Protein AF-A0A4Y9F3X8-F1 (afdb_monomer)

Nearest PDB structures (foldseek):
  6q58-assembly1_A  TM=3.960E-01  e=7.227E+00  Streptomyces lividans 1326
  6ek9-assembly1_A  TM=2.964E-01  e=4.881E+00  Streptomyces lividans
  6q6b-assembly1_A  TM=3.565E-01  e=8.373E+00  Streptomyces lividans 1326

Secondary structure (DSSP, 8-state):
--HHHH-GGGTTS-HHHHTTSTT------SSS-SSS---TT--EEEE-S---THHHHHHHGGGG---TT----EEEESSS-HHHHHHHHHTT-TT--------TTHHHHHHHHHHHTTSS-HHHHHHHHHHHSSTT--HHHHHHHHHHHHHHHHHHHHHHHH-SSSS--HHHHHHHHHHHHHHHHHHHHHHHHTTT---S-THHHHHHHHHHHHHHHTTT--TT-SS--PPP-TT---STHHHHHHHHHHHTTSS-------

pLDDT: mean 77.59, std 16.25, range [30.61, 97.44]

Solvent-accessible surface area (backbone atoms only — not comparable to full-atom values): 16035 Å² total; per-residue (Å²): 140,53,51,68,75,66,40,69,86,43,84,89,55,62,66,65,66,51,48,73,39,92,90,36,87,76,85,64,77,86,80,76,63,82,66,90,77,78,52,43,84,46,44,68,48,79,36,86,51,88,54,57,44,71,59,32,43,59,58,59,56,53,47,72,40,78,44,94,92,62,87,68,72,46,77,49,67,79,62,54,57,66,68,60,51,36,55,32,34,46,79,80,34,94,84,53,70,86,91,69,82,91,54,87,55,49,57,57,55,38,48,53,54,49,52,70,66,59,47,55,54,73,66,54,36,52,56,31,39,61,37,60,73,36,90,86,53,50,71,78,69,30,48,67,49,57,45,50,35,50,48,50,45,52,54,51,48,49,49,19,53,41,33,94,84,70,47,61,34,59,69,59,44,50,56,54,47,48,46,52,50,46,37,51,47,38,41,53,48,46,67,56,44,58,77,77,45,84,82,87,53,69,63,60,59,40,41,40,64,50,34,50,55,50,31,53,28,51,64,50,66,51,94,85,44,93,77,57,58,75,47,89,71,92,85,70,80,79,69,66,73,55,57,59,55,50,48,55,60,53,64,71,68,74,78,80,82,81,89,76,92,133

Mean predicted aligned error: 15.17 Å

Sequence (262 aa):
MTEASMNPDLKGRNLAEVFNQDGQHILIVANKYQTGFDQPLLVAVYVDKKLSGITAVQTLSRLNRRADGKENTYILDFVNDPEQIRAAFAEYYEDARIETESDLDLVAKQVDKLDAASIYNRADVEQFWEKWVAPGARQASFDSLISIPVQRFVTRWRAAQEGVDGSTDRAALEVLLEFRSTLAQYVKSYAFFSQIFNFGDPYYEKLFAFADLLARKLRRFTLDEVSPEVVNVDDFVLTHYRLEKLREEEDLKLSSSQAAGL

Structure (mmCIF, N/CA/C/O backbone):
data_AF-A0A4Y9F3X8-F1
#
_entry.id   AF-A0A4Y9F3X8-F1
#
loop_
_atom_site.group_PDB
_atom_site.id
_atom_site.type_symbol
_atom_site.label_atom_id
_atom_site.label_alt_id
_atom_site.label_comp_id
_atom_site.label_asym_id
_atom_site.label_entity_id
_atom_site.label_seq_id
_atom_site.pdbx_PDB_ins_code
_atom_site.Cartn_x
_atom_site.Cartn_y
_atom_site.Cartn_z
_atom_site.occupancy
_atom_site.B_iso_or_equiv
_atom_site.auth_seq_id
_atom_site.auth_comp_id
_atom_site.auth_asym_id
_atom_site.auth_atom_id
_atom_site.pdbx_PDB_model_num
ATOM 1 N N . MET A 1 1 ? -29.928 7.504 23.207 1.00 49.81 1 MET A N 1
ATOM 2 C CA . MET A 1 1 ? -28.959 6.546 23.783 1.00 49.81 1 MET A CA 1
ATOM 3 C C . MET A 1 1 ? -28.205 7.255 24.896 1.00 49.81 1 MET A C 1
ATOM 5 O O . MET A 1 1 ? -27.813 8.399 24.690 1.00 49.81 1 MET A O 1
ATOM 9 N N . THR A 1 2 ? -28.040 6.645 26.068 1.00 59.38 2 THR A N 1
ATOM 10 C CA . THR A 1 2 ? -27.192 7.196 27.142 1.00 59.38 2 THR A CA 1
ATOM 11 C C . THR A 1 2 ? -25.900 6.389 27.246 1.00 59.38 2 THR A C 1
ATOM 13 O O . THR A 1 2 ? -25.874 5.206 26.922 1.00 59.38 2 THR A O 1
ATOM 16 N N . GLU A 1 3 ? -24.822 7.004 27.721 1.00 59.84 3 GLU A N 1
ATOM 17 C CA . GLU A 1 3 ? -23.527 6.339 27.930 1.00 59.84 3 GLU A CA 1
ATOM 18 C C . GLU A 1 3 ? -23.647 5.065 28.789 1.00 59.84 3 GLU A C 1
ATOM 20 O O . GLU A 1 3 ? -23.079 4.032 28.453 1.00 59.84 3 GLU A O 1
ATOM 25 N N . ALA A 1 4 ? -24.469 5.103 29.844 1.00 60.75 4 ALA A N 1
ATOM 26 C CA . ALA A 1 4 ? -24.734 3.947 30.699 1.00 60.75 4 ALA A CA 1
ATOM 27 C C . ALA A 1 4 ? -25.449 2.803 29.956 1.00 60.75 4 ALA A C 1
ATOM 29 O O . ALA A 1 4 ? -25.224 1.640 30.266 1.00 60.75 4 ALA A O 1
ATOM 30 N N . SER A 1 5 ? -26.287 3.126 28.964 1.00 60.41 5 SER A N 1
ATOM 31 C CA . SER A 1 5 ? -26.932 2.113 28.117 1.00 60.41 5 SER A CA 1
ATOM 32 C C . SER A 1 5 ? -25.993 1.515 27.066 1.00 60.41 5 SER A C 1
ATOM 34 O O . SER A 1 5 ? -26.258 0.419 26.591 1.00 60.41 5 SER A O 1
ATOM 36 N N . MET A 1 6 ? -24.910 2.217 26.711 1.00 65.31 6 MET A N 1
ATOM 37 C CA . MET A 1 6 ? -23.943 1.795 25.686 1.00 65.31 6 MET A CA 1
ATOM 38 C C . MET A 1 6 ? -22.687 1.136 26.264 1.00 65.31 6 MET A C 1
ATOM 40 O O . MET A 1 6 ? -21.942 0.507 25.526 1.00 65.31 6 MET A O 1
ATOM 44 N N . ASN A 1 7 ? -22.473 1.237 27.577 1.00 69.75 7 ASN A N 1
ATOM 45 C CA . ASN A 1 7 ? -21.374 0.588 28.289 1.00 69.75 7 ASN A CA 1
ATOM 46 C C . ASN A 1 7 ? -21.937 -0.185 29.506 1.00 69.75 7 ASN A C 1
ATOM 48 O O . ASN A 1 7 ? -21.773 0.246 30.655 1.00 69.75 7 ASN A O 1
ATOM 52 N N . PRO A 1 8 ? -22.655 -1.300 29.282 1.00 66.12 8 PRO A N 1
ATOM 53 C CA . PRO A 1 8 ? -23.412 -2.001 30.327 1.00 66.12 8 PRO A CA 1
ATOM 54 C C . PRO A 1 8 ? -22.532 -2.553 31.463 1.00 66.12 8 PRO A C 1
ATOM 56 O O . PRO A 1 8 ? -22.980 -2.660 32.608 1.00 66.12 8 PRO A O 1
ATOM 59 N N . ASP A 1 9 ? -21.258 -2.833 31.184 1.00 67.06 9 ASP A N 1
ATOM 60 C CA . ASP A 1 9 ? -20.315 -3.412 32.151 1.00 67.06 9 ASP A CA 1
ATOM 61 C C . ASP A 1 9 ? -19.763 -2.413 33.167 1.00 67.06 9 ASP A C 1
ATOM 63 O O . ASP A 1 9 ? -19.101 -2.807 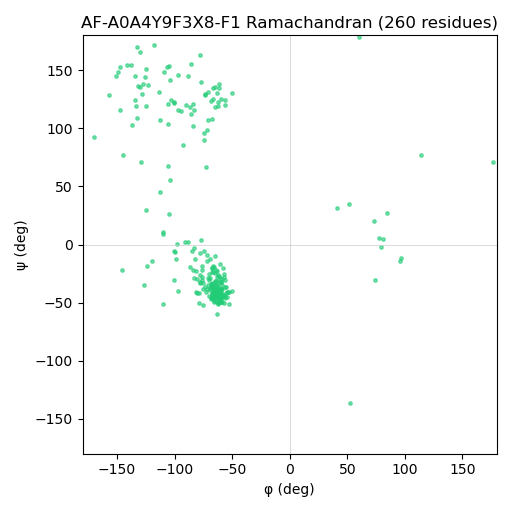34.141 1.00 67.06 9 ASP A O 1
ATOM 67 N N . LEU A 1 10 ? -20.074 -1.124 32.986 1.00 66.00 10 LEU A N 1
ATOM 68 C CA . LEU A 1 10 ? -19.625 -0.078 33.889 1.00 66.00 10 LEU A CA 1
ATOM 69 C C . LEU A 1 10 ? -20.116 -0.319 35.309 1.00 66.00 10 LEU A C 1
ATOM 71 O O . LEU A 1 10 ? -19.322 -0.151 36.222 1.00 66.00 10 LEU A O 1
ATOM 75 N N . LYS A 1 11 ? -21.363 -0.762 35.535 1.00 62.59 11 LYS A N 1
ATOM 76 C CA . LYS A 1 11 ? -21.921 -1.054 36.881 1.00 62.59 11 LYS A CA 1
ATOM 77 C C . LYS A 1 11 ? -21.532 -0.023 37.975 1.00 62.59 11 LYS A C 1
ATOM 79 O O . LYS A 1 11 ? -21.373 -0.385 39.135 1.00 62.59 11 LYS A O 1
ATOM 84 N N . GLY A 1 12 ? -21.335 1.251 37.615 1.00 61.62 12 GLY A N 1
ATOM 85 C CA . GLY A 1 12 ? -20.875 2.317 38.523 1.00 61.62 12 GLY A CA 1
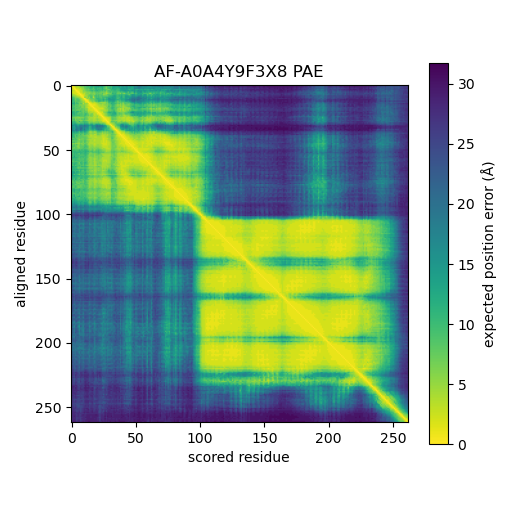ATOM 86 C C . GLY A 1 12 ? -19.373 2.340 38.875 1.00 61.62 12 GLY A C 1
ATOM 87 O O . GLY A 1 12 ? -18.974 3.148 39.708 1.00 61.62 12 GLY A O 1
ATOM 88 N N . ARG A 1 13 ? -18.542 1.485 38.267 1.00 64.31 13 ARG A N 1
ATOM 89 C CA . ARG A 1 13 ? -17.073 1.432 38.405 1.00 64.31 13 ARG A CA 1
ATOM 90 C C . ARG A 1 13 ? -16.379 2.521 37.583 1.00 64.31 13 ARG A C 1
ATOM 92 O O . ARG A 1 13 ? -16.963 3.093 36.662 1.00 64.31 13 ARG A O 1
ATOM 99 N N . ASN A 1 14 ? -15.112 2.790 37.908 1.00 69.31 14 ASN A N 1
ATOM 100 C CA . ASN A 1 14 ? -14.288 3.712 37.136 1.00 69.31 14 ASN A CA 1
ATOM 101 C C . ASN A 1 14 ? -14.022 3.136 35.737 1.00 69.31 14 ASN A C 1
ATOM 103 O O . ASN A 1 14 ? -13.512 2.029 35.581 1.00 69.31 14 ASN A O 1
ATOM 107 N N . LEU A 1 15 ? -14.354 3.926 34.722 1.00 67.75 15 LEU A N 1
ATOM 108 C CA . LEU A 1 15 ? -14.197 3.623 33.305 1.00 67.75 15 LEU A CA 1
ATOM 109 C C . LEU A 1 15 ? -12.779 3.136 32.940 1.00 67.75 15 LEU A C 1
ATOM 111 O O . LEU A 1 15 ? -12.629 2.210 32.149 1.00 67.75 15 LEU A O 1
ATOM 115 N N . ALA A 1 16 ? -11.743 3.742 33.534 1.00 68.94 16 ALA A N 1
ATOM 116 C CA . ALA A 1 16 ? -10.347 3.397 33.261 1.00 68.94 16 ALA A CA 1
ATOM 117 C C . ALA A 1 16 ? -9.982 1.994 33.774 1.00 68.94 16 ALA A C 1
ATOM 119 O O . ALA A 1 16 ? -9.207 1.288 33.137 1.00 68.94 16 ALA A O 1
ATOM 120 N N . GLU A 1 17 ? -10.579 1.569 34.891 1.00 70.62 17 GLU A N 1
ATOM 121 C CA . GLU A 1 17 ? -10.374 0.236 35.468 1.00 70.62 17 GLU A CA 1
ATOM 122 C C . GLU A 1 17 ? -11.123 -0.846 34.688 1.00 70.62 17 GLU A C 1
ATOM 124 O O . GLU A 1 17 ? -10.652 -1.976 34.586 1.00 70.62 17 GLU A O 1
ATOM 129 N N . VAL A 1 18 ? -12.288 -0.505 34.128 1.00 69.19 18 VAL A N 1
ATOM 130 C CA . VAL A 1 18 ? -13.054 -1.408 33.257 1.00 69.19 18 VAL A CA 1
ATOM 131 C C . VAL A 1 18 ? -12.327 -1.619 31.930 1.00 69.19 18 VAL A C 1
ATOM 133 O O . VAL A 1 18 ? -12.280 -2.742 31.450 1.00 69.19 18 VAL A O 1
ATOM 136 N N . PHE A 1 19 ? -11.682 -0.582 31.390 1.00 71.19 19 PHE A N 1
ATOM 137 C CA . PHE A 1 19 ? -10.900 -0.674 30.150 1.00 71.19 19 PHE A CA 1
ATOM 138 C C . PHE A 1 19 ? -9.649 -1.568 30.265 1.00 71.19 19 PHE A C 1
ATOM 140 O O . PHE A 1 19 ? -9.112 -2.017 29.259 1.00 71.19 19 PHE A O 1
ATOM 147 N N . ASN A 1 20 ? -9.174 -1.839 31.485 1.00 71.19 20 ASN A N 1
ATOM 148 C CA . ASN A 1 20 ? -8.063 -2.766 31.723 1.00 71.19 20 ASN A CA 1
ATOM 149 C C . ASN A 1 20 ? -8.506 -4.243 31.769 1.00 71.19 20 ASN A C 1
ATOM 151 O O . ASN A 1 20 ? -7.663 -5.112 31.976 1.00 71.19 20 ASN A O 1
ATOM 155 N N . GLN A 1 21 ? -9.806 -4.539 31.655 1.00 71.31 21 GLN A N 1
ATOM 156 C CA . GLN A 1 21 ? -10.331 -5.907 31.697 1.00 71.31 21 GLN A CA 1
ATOM 157 C C . GLN A 1 21 ? -10.332 -6.533 30.298 1.00 71.31 21 GLN A C 1
ATOM 159 O O . GLN A 1 21 ? -10.592 -5.857 29.300 1.00 71.31 21 GLN A O 1
ATOM 164 N N . ASP A 1 22 ? -10.073 -7.839 30.240 1.00 65.12 22 ASP A N 1
ATOM 165 C CA . ASP A 1 22 ? -10.133 -8.609 28.998 1.00 65.12 22 ASP A CA 1
ATOM 166 C C . ASP A 1 22 ? -11.541 -8.534 28.389 1.00 65.12 22 ASP A C 1
ATOM 168 O O . ASP A 1 22 ? -12.527 -8.872 29.046 1.00 65.12 22 ASP A O 1
ATOM 172 N N . GLY A 1 23 ? -11.627 -8.104 27.126 1.00 68.62 23 GLY A N 1
ATOM 173 C CA . GLY A 1 23 ? -12.888 -7.961 26.391 1.00 68.62 23 GLY A CA 1
ATOM 174 C C . GLY A 1 23 ? -13.480 -6.546 26.377 1.00 68.62 23 GLY A C 1
ATOM 175 O O . GLY A 1 23 ? -14.360 -6.276 25.560 1.00 68.62 23 GLY A O 1
ATOM 176 N N . GLN A 1 24 ? -12.978 -5.610 27.191 1.00 69.88 24 GLN A N 1
ATOM 177 C CA . GLN A 1 24 ? -13.461 -4.222 27.244 1.00 69.88 24 GLN A CA 1
ATOM 178 C C . GLN A 1 24 ? -12.473 -3.263 26.566 1.00 69.88 24 GLN A C 1
ATOM 180 O O . GLN A 1 24 ? -11.863 -2.399 27.191 1.00 69.88 24 GLN A O 1
ATOM 185 N N . HIS A 1 25 ? -12.343 -3.407 25.245 1.00 73.88 25 HIS A N 1
ATOM 186 C CA . HIS A 1 25 ? -11.412 -2.622 24.418 1.00 73.88 25 HIS A CA 1
ATOM 187 C C . HIS A 1 25 ? -12.068 -1.447 23.675 1.00 73.88 25 HIS A C 1
ATOM 189 O O . HIS A 1 25 ? -11.378 -0.648 23.042 1.00 73.88 25 HIS A O 1
ATOM 195 N N . ILE A 1 26 ? -13.398 -1.333 23.745 1.00 73.75 26 ILE A N 1
ATOM 196 C CA . ILE A 1 26 ? -14.180 -0.275 23.099 1.00 73.75 26 ILE A CA 1
ATOM 197 C C . ILE A 1 26 ? -14.993 0.450 24.162 1.00 73.75 26 ILE A C 1
ATOM 199 O O . ILE A 1 26 ? -15.599 -0.167 25.036 1.00 73.75 26 ILE A O 1
ATOM 203 N N . LEU A 1 27 ? -15.016 1.774 24.059 1.00 74.94 27 LEU A N 1
ATOM 204 C CA . LEU A 1 27 ? -15.736 2.644 24.970 1.00 74.94 27 LEU A CA 1
ATOM 205 C C . LEU A 1 27 ? -16.504 3.700 24.175 1.00 74.94 27 LEU A C 1
ATOM 207 O O . LEU A 1 27 ? -15.907 4.465 23.418 1.00 74.94 27 LEU A O 1
ATOM 211 N N . ILE A 1 28 ? -17.819 3.777 24.386 1.00 73.00 28 ILE A N 1
ATOM 212 C CA . ILE A 1 28 ? -18.683 4.748 23.702 1.00 73.00 28 ILE A CA 1
ATOM 213 C C . ILE A 1 28 ? -18.973 5.918 24.642 1.00 73.00 28 ILE A C 1
ATOM 215 O O . ILE A 1 28 ? -19.538 5.738 25.720 1.00 73.00 28 ILE A O 1
ATOM 219 N N . VAL A 1 29 ? -18.627 7.138 24.229 1.00 71.25 29 VAL A N 1
ATOM 220 C CA . VAL A 1 29 ? -18.722 8.345 25.065 1.00 71.25 29 VAL A CA 1
ATOM 221 C C . VAL A 1 29 ? -19.503 9.442 24.339 1.00 71.25 29 VAL A C 1
ATOM 223 O O . VAL A 1 29 ? -19.297 9.663 23.154 1.00 71.25 29 VAL A O 1
ATOM 226 N N . ALA A 1 30 ? -20.393 10.154 25.045 1.00 62.94 30 ALA A N 1
ATOM 227 C CA . ALA A 1 30 ? -21.243 11.197 24.445 1.00 62.94 30 ALA A CA 1
ATOM 228 C C . ALA A 1 30 ? -20.891 12.636 24.882 1.00 62.94 30 ALA A C 1
ATOM 230 O O . ALA A 1 30 ? -20.744 13.537 24.052 1.00 62.94 30 ALA A O 1
ATOM 231 N N . ASN A 1 31 ? -20.780 12.887 26.193 1.00 57.88 31 ASN A N 1
ATOM 232 C CA . ASN A 1 31 ? -20.594 14.243 26.741 1.00 57.88 31 ASN A CA 1
ATOM 233 C C . ASN A 1 31 ? -19.717 14.315 27.999 1.00 57.88 31 ASN A C 1
ATOM 235 O O . ASN A 1 31 ? -19.192 15.384 28.303 1.00 57.88 31 ASN A O 1
ATOM 239 N N . LYS A 1 32 ? -19.562 13.218 28.746 1.00 51.75 32 LYS A N 1
ATOM 240 C CA . LYS A 1 32 ? -18.658 13.165 29.898 1.00 51.75 32 LYS A CA 1
ATOM 241 C C . LYS A 1 32 ? -17.251 12.813 29.418 1.00 51.75 32 LYS A C 1
ATOM 243 O O . LYS A 1 32 ? -17.104 12.227 28.358 1.00 51.75 32 LYS A O 1
ATOM 248 N N . TYR A 1 33 ? -16.237 13.204 30.186 1.00 53.19 33 TYR A N 1
ATOM 249 C CA . TYR A 1 33 ? -14.805 12.983 29.922 1.00 53.19 33 TYR A CA 1
ATOM 250 C C . TYR A 1 33 ? -14.078 13.975 29.011 1.00 53.19 33 TYR A C 1
ATOM 252 O O . TYR A 1 33 ? -13.018 13.647 28.497 1.00 53.19 33 TYR A O 1
ATOM 260 N N . GLN A 1 34 ? -14.516 15.236 28.925 1.00 46.53 34 GLN A N 1
ATOM 261 C CA . GLN A 1 34 ? -13.573 16.315 28.571 1.00 46.53 34 GLN A CA 1
ATOM 262 C C . GLN A 1 34 ? -12.523 16.542 29.678 1.00 46.53 34 GLN A C 1
ATOM 264 O O . GLN A 1 34 ? -11.415 16.990 29.393 1.00 46.53 34 GLN A O 1
ATOM 269 N N . THR A 1 35 ? -12.791 16.101 30.914 1.00 48.84 35 THR A N 1
ATOM 270 C CA . THR A 1 35 ? -11.860 16.134 32.052 1.00 48.84 35 THR A CA 1
ATOM 271 C C . THR A 1 35 ? -11.811 14.770 32.766 1.00 48.84 35 THR A C 1
ATOM 273 O O . THR A 1 35 ? -12.838 14.124 32.958 1.00 48.84 35 THR A O 1
ATOM 276 N N . GLY A 1 36 ? -10.612 14.288 33.117 1.00 54.62 36 GLY A N 1
ATOM 277 C CA . GLY A 1 36 ? -10.418 13.213 34.109 1.00 54.62 36 GLY A CA 1
ATOM 278 C C . GLY A 1 36 ? -10.275 11.754 33.639 1.00 54.62 36 GLY A C 1
ATOM 279 O O . GLY A 1 36 ? -9.833 10.943 34.443 1.00 54.62 36 GLY A O 1
ATOM 280 N N . PHE A 1 37 ? -10.592 11.387 32.389 1.00 68.25 37 PHE A N 1
ATOM 281 C CA . PHE A 1 37 ? -10.252 10.045 31.870 1.00 68.25 37 PHE A CA 1
ATOM 282 C C . PHE A 1 37 ? -8.810 10.030 31.351 1.00 68.25 37 PHE A C 1
ATOM 284 O O . PHE A 1 37 ? -8.478 10.818 30.464 1.00 68.25 37 PHE A O 1
ATOM 291 N N . ASP A 1 38 ? -7.968 9.167 31.911 1.00 69.62 38 ASP A N 1
ATOM 292 C CA . ASP A 1 38 ? -6.568 9.004 31.525 1.00 69.62 38 ASP A CA 1
ATOM 293 C C . ASP A 1 38 ? -6.271 7.512 31.363 1.00 69.62 38 ASP A C 1
ATOM 295 O O . ASP A 1 38 ? -6.289 6.765 32.339 1.00 69.62 38 ASP A O 1
ATOM 299 N N . GLN A 1 39 ? -6.077 7.071 30.121 1.00 78.75 39 GLN A N 1
ATOM 300 C CA . GLN A 1 39 ? -5.859 5.666 29.790 1.00 78.75 39 GLN A CA 1
ATOM 301 C C . GLN A 1 39 ? -4.723 5.555 28.760 1.00 78.75 39 GLN A C 1
ATOM 303 O O . GLN A 1 39 ? -4.945 5.836 27.579 1.00 78.75 39 GLN A O 1
ATOM 308 N N . PRO A 1 40 ? -3.505 5.157 29.182 1.00 82.25 40 PRO A N 1
ATOM 309 C CA . PRO A 1 40 ? -2.350 4.997 28.298 1.00 82.25 40 PRO A CA 1
ATOM 310 C C . PRO A 1 40 ? -2.567 4.043 27.119 1.00 82.25 40 PRO A C 1
ATOM 312 O O . PRO A 1 40 ? -2.005 4.267 26.045 1.00 82.25 40 PRO A O 1
ATOM 315 N N . LEU A 1 41 ? -3.418 3.027 27.293 1.00 80.88 41 LEU A N 1
ATOM 316 C CA . LEU A 1 41 ? -3.715 2.016 26.272 1.00 80.88 41 LEU A CA 1
ATOM 317 C C . LEU A 1 41 ? -4.618 2.522 25.135 1.00 80.88 41 LEU A C 1
ATOM 319 O O . LEU A 1 41 ? -4.853 1.799 24.170 1.00 80.88 41 LEU A O 1
ATOM 323 N N . LEU A 1 42 ? -5.132 3.753 25.213 1.00 82.00 42 LEU A N 1
ATOM 324 C CA . LEU A 1 42 ? -5.989 4.308 24.168 1.00 82.00 42 LEU A CA 1
ATOM 325 C C . LEU A 1 42 ? -5.182 4.531 22.880 1.00 82.00 42 LEU A C 1
ATOM 327 O O . LEU A 1 42 ? -4.356 5.440 22.823 1.00 82.00 42 LEU A O 1
ATOM 331 N N . VAL A 1 43 ? -5.417 3.710 21.855 1.00 82.88 43 VAL A N 1
ATOM 332 C CA . VAL A 1 43 ? -4.704 3.770 20.565 1.00 82.88 43 VAL A CA 1
ATOM 333 C C . VAL A 1 43 ? -5.503 4.480 19.473 1.00 82.88 43 VAL A C 1
ATOM 335 O O . VAL A 1 43 ? -4.915 5.122 18.609 1.00 82.88 43 VAL A O 1
ATOM 338 N N . ALA A 1 44 ? -6.835 4.402 19.524 1.00 81.06 44 ALA A N 1
ATOM 339 C CA . ALA A 1 44 ? -7.715 4.932 18.493 1.00 81.06 44 ALA A CA 1
ATOM 340 C C . ALA A 1 44 ? -8.894 5.717 19.083 1.00 81.06 44 ALA A C 1
ATOM 342 O O . ALA A 1 44 ? -9.425 5.351 20.133 1.00 81.06 44 ALA A O 1
ATOM 343 N N . VAL A 1 45 ? -9.320 6.777 18.391 1.00 84.12 45 VAL A N 1
ATOM 344 C CA . VAL A 1 45 ? -10.543 7.538 18.693 1.00 84.12 45 VAL A CA 1
ATOM 345 C C . VAL A 1 45 ? -11.390 7.657 17.428 1.00 84.12 45 VAL A C 1
ATOM 347 O O . VAL A 1 45 ? -10.896 8.086 16.389 1.00 84.12 45 VAL A O 1
ATOM 350 N N . TYR A 1 46 ? -12.672 7.315 17.542 1.00 84.44 46 TYR A N 1
ATOM 351 C CA . TYR A 1 46 ? -13.689 7.543 16.517 1.00 84.44 46 TYR A CA 1
ATOM 352 C C . TYR A 1 46 ? -14.501 8.778 16.912 1.00 84.44 46 TYR A C 1
ATOM 354 O O . TYR A 1 46 ? -15.056 8.831 18.013 1.00 84.44 46 TYR A O 1
ATOM 362 N N . VAL A 1 47 ? -14.545 9.783 16.044 1.00 85.00 47 VAL A N 1
ATOM 363 C CA . VAL A 1 47 ? -15.176 11.076 16.305 1.00 85.00 47 VAL A CA 1
ATOM 364 C C . VAL A 1 47 ? -16.400 11.231 15.415 1.00 85.00 47 VAL A C 1
ATOM 366 O O . VAL A 1 47 ? -16.295 11.484 14.221 1.00 85.00 47 VAL A O 1
ATOM 369 N N . ASP A 1 48 ? -17.572 11.129 16.036 1.00 84.88 48 ASP A N 1
ATOM 370 C CA . ASP A 1 48 ? -18.870 11.465 15.440 1.00 84.88 48 ASP A CA 1
ATOM 371 C C . ASP A 1 48 ? -19.475 12.697 16.139 1.00 84.88 48 ASP A C 1
ATOM 373 O O . ASP A 1 48 ? -20.616 12.727 16.604 1.00 84.88 48 ASP A O 1
ATOM 377 N N . LYS A 1 49 ? -18.642 13.720 16.356 1.00 83.06 49 LYS A N 1
ATOM 378 C CA . LYS A 1 49 ? -19.038 14.955 17.041 1.00 83.06 49 LYS A CA 1
ATOM 379 C C . LYS A 1 49 ? -18.211 16.127 16.548 1.00 83.06 49 LYS A C 1
ATOM 381 O O . LYS A 1 49 ? -17.011 15.995 16.335 1.00 83.06 49 LYS A O 1
ATOM 386 N N . LYS A 1 50 ? -18.833 17.307 16.471 1.00 85.69 50 LYS A N 1
ATOM 387 C CA . LYS A 1 50 ? -18.097 18.544 16.206 1.00 85.69 50 LYS A CA 1
ATOM 388 C C . LYS A 1 50 ? -17.095 18.838 17.326 1.00 85.69 50 LYS A C 1
ATOM 390 O O . LYS A 1 50 ? -17.491 19.018 18.481 1.00 85.69 50 LYS A O 1
ATOM 395 N N . LEU A 1 51 ? -15.818 18.895 16.970 1.00 86.06 51 LEU A N 1
ATOM 396 C CA . LEU A 1 51 ? -14.697 19.289 17.808 1.00 86.06 51 LEU A CA 1
ATOM 397 C C . LEU A 1 51 ? -14.123 20.598 17.259 1.00 86.06 51 LEU A C 1
ATOM 399 O O . LEU A 1 51 ? -13.863 20.724 16.070 1.00 86.06 51 LEU A O 1
ATOM 403 N N . SER A 1 52 ? -13.917 21.583 18.127 1.00 81.81 52 SER A N 1
ATOM 404 C CA . SER A 1 52 ? -13.372 22.882 17.725 1.00 81.81 52 SER A CA 1
ATOM 405 C C . SER A 1 52 ? -12.560 23.514 18.849 1.00 81.81 52 SER A C 1
ATOM 407 O O . SER A 1 52 ? -12.888 23.330 20.028 1.00 81.81 52 SER A O 1
ATOM 409 N N . GLY A 1 53 ? -11.532 24.282 18.484 1.00 83.44 53 GLY A N 1
ATOM 410 C CA . GLY A 1 53 ? -10.668 24.997 19.425 1.00 83.44 53 GLY A CA 1
ATOM 411 C C . GLY A 1 53 ? -10.096 24.080 20.509 1.00 83.44 53 GLY A C 1
ATOM 412 O O . GLY A 1 53 ? -9.726 22.931 20.253 1.00 83.44 53 GLY A O 1
ATOM 413 N N . ILE A 1 54 ? -10.099 24.556 21.755 1.00 83.00 54 ILE A N 1
ATOM 414 C CA . ILE A 1 54 ? -9.523 23.829 22.894 1.00 83.00 54 ILE A CA 1
ATOM 415 C C . ILE A 1 54 ? -10.151 22.445 23.126 1.00 83.00 54 ILE A C 1
ATOM 417 O O . ILE A 1 54 ? -9.474 21.529 23.589 1.00 83.00 54 ILE A O 1
ATOM 421 N N . THR A 1 55 ? -11.427 22.253 22.779 1.00 81.88 55 THR A N 1
ATOM 422 C CA . THR A 1 55 ? -12.101 20.959 22.940 1.00 81.88 55 THR A CA 1
ATOM 423 C C . THR A 1 55 ? -11.516 19.897 22.012 1.00 81.88 55 THR A C 1
ATOM 425 O O . THR A 1 55 ? -11.395 18.745 22.430 1.00 81.88 55 THR A O 1
ATOM 428 N N . ALA A 1 56 ? -11.117 20.267 20.789 1.00 84.62 56 ALA A N 1
ATOM 429 C CA . ALA A 1 56 ? -10.448 19.351 19.866 1.00 84.62 56 ALA A CA 1
ATOM 430 C C . ALA A 1 56 ? -9.103 18.899 20.442 1.00 84.62 56 ALA A C 1
ATOM 432 O O . ALA A 1 56 ? -8.858 17.700 20.576 1.00 84.62 56 ALA A O 1
ATOM 433 N N . VAL A 1 57 ? -8.294 19.857 20.899 1.00 83.38 57 VAL A N 1
ATOM 434 C CA . VAL A 1 57 ? -6.980 19.595 21.497 1.00 83.38 57 VAL A CA 1
ATOM 435 C C . VAL A 1 57 ? -7.099 18.716 22.741 1.00 83.38 57 VAL A C 1
ATOM 437 O O . VAL A 1 57 ? -6.449 17.683 22.839 1.00 83.38 57 VAL A O 1
ATOM 440 N N . GLN A 1 58 ? -7.986 19.055 23.676 1.00 81.62 58 GLN A N 1
ATOM 441 C CA . GLN A 1 58 ? -8.181 18.271 24.901 1.00 81.62 58 GLN A CA 1
ATOM 442 C C . GLN A 1 58 ? -8.701 16.854 24.644 1.00 81.62 58 GLN A C 1
ATOM 444 O O . GLN A 1 58 ? -8.418 15.947 25.428 1.00 81.62 58 GLN A O 1
ATOM 449 N N . THR A 1 59 ? -9.497 16.664 23.592 1.00 81.25 59 THR A N 1
ATOM 450 C CA . THR A 1 59 ? -10.071 15.356 23.258 1.00 81.25 59 THR A CA 1
ATOM 451 C C . THR A 1 59 ? -9.036 14.483 22.559 1.00 81.25 59 THR A C 1
ATOM 453 O O . THR A 1 59 ? -8.790 13.360 22.990 1.00 81.25 59 THR A O 1
ATOM 456 N N . LEU A 1 60 ? -8.380 15.006 21.525 1.00 84.81 60 LEU A N 1
ATOM 457 C CA . LEU A 1 60 ? -7.461 14.236 20.689 1.00 84.81 60 LEU A CA 1
ATOM 458 C C . LEU A 1 60 ? -6.090 14.037 21.357 1.00 84.81 60 LEU A C 1
ATOM 460 O O . LEU A 1 60 ? -5.521 12.952 21.257 1.00 84.81 60 LEU A O 1
ATOM 464 N N . SER A 1 61 ? -5.604 14.991 22.162 1.00 83.06 61 SER A N 1
ATOM 465 C CA . SER A 1 61 ? -4.341 14.837 22.911 1.00 83.06 61 SER A CA 1
ATOM 466 C C . SER A 1 61 ? -4.372 13.728 23.969 1.00 83.06 61 SER A C 1
ATOM 468 O O . SER A 1 61 ? -3.322 13.348 24.486 1.00 83.06 61 SER A O 1
ATOM 470 N N . ARG A 1 62 ? -5.543 13.152 24.277 1.00 80.81 62 ARG A N 1
ATOM 471 C CA . ARG A 1 62 ? -5.660 11.957 25.137 1.00 80.81 62 ARG A CA 1
ATOM 472 C C . ARG A 1 62 ? -4.926 10.755 24.553 1.00 80.81 62 ARG A C 1
ATOM 474 O O . ARG A 1 62 ? -4.416 9.929 25.305 1.00 80.81 62 ARG A O 1
ATOM 481 N N . LEU A 1 63 ? -4.813 10.693 23.228 1.00 83.25 63 LEU A N 1
ATOM 482 C CA . LEU A 1 63 ? -4.057 9.659 22.532 1.00 83.25 63 LEU A CA 1
ATOM 483 C C . LEU A 1 63 ? -2.546 9.761 22.767 1.00 83.25 63 LEU A C 1
ATOM 485 O O . LEU A 1 63 ? -1.858 8.757 22.640 1.00 83.25 63 LEU A O 1
ATOM 489 N N . ASN A 1 64 ? -2.010 10.909 23.183 1.00 78.88 64 ASN A N 1
ATOM 490 C CA . ASN A 1 64 ? -0.559 11.106 23.297 1.00 78.88 64 ASN A CA 1
ATOM 491 C C . ASN A 1 64 ? 0.072 10.451 24.540 1.00 78.88 64 ASN A C 1
ATOM 493 O O . ASN A 1 64 ? 1.270 10.599 24.788 1.00 78.88 64 ASN A O 1
ATOM 497 N N . ARG A 1 65 ? -0.708 9.719 25.344 1.00 84.12 65 ARG A N 1
ATOM 498 C CA . ARG A 1 65 ? -0.172 8.925 26.454 1.00 84.12 65 ARG A CA 1
ATOM 499 C C . ARG A 1 65 ? 0.647 7.750 25.921 1.00 84.12 65 ARG A C 1
ATOM 501 O O . ARG A 1 65 ? 0.139 6.940 25.150 1.00 84.12 65 ARG A O 1
ATOM 508 N N . ARG A 1 66 ? 1.910 7.662 26.338 1.00 82.81 66 ARG A N 1
ATOM 509 C CA . ARG A 1 66 ? 2.826 6.579 25.958 1.00 82.81 66 ARG A CA 1
ATOM 510 C C . ARG A 1 66 ? 2.525 5.304 26.747 1.00 82.81 66 ARG A C 1
ATOM 512 O O . ARG A 1 66 ? 2.268 5.380 27.946 1.00 82.81 66 ARG A O 1
ATOM 519 N N . ALA A 1 67 ? 2.600 4.164 26.072 1.00 82.56 67 ALA A N 1
ATOM 520 C CA . ALA A 1 67 ? 2.501 2.827 26.648 1.00 82.56 67 ALA A CA 1
ATOM 521 C C . ALA A 1 67 ? 3.383 1.864 25.835 1.00 82.56 67 ALA A C 1
ATOM 523 O O . ALA A 1 67 ? 3.605 2.102 24.647 1.00 82.56 67 ALA A O 1
ATOM 524 N N . ASP A 1 68 ? 3.874 0.792 26.456 1.00 80.19 68 ASP A N 1
ATOM 525 C CA . ASP A 1 68 ? 4.660 -0.226 25.751 1.00 80.19 68 ASP A CA 1
ATOM 526 C C . ASP A 1 68 ? 3.830 -0.886 24.639 1.00 80.19 68 ASP A C 1
ATOM 528 O O . ASP A 1 68 ? 2.662 -1.223 24.832 1.00 80.19 68 ASP A O 1
ATOM 532 N N . GLY A 1 69 ? 4.433 -1.046 23.456 1.00 77.25 69 GLY A N 1
ATOM 533 C CA . GLY A 1 69 ? 3.781 -1.608 22.266 1.00 77.25 69 GLY A CA 1
ATOM 534 C C . GLY A 1 69 ? 2.878 -0.634 21.496 1.00 77.25 69 GLY A C 1
ATOM 535 O O . GLY A 1 69 ? 2.343 -0.998 20.448 1.00 77.25 69 GLY A O 1
ATOM 536 N N . LYS A 1 70 ? 2.716 0.607 21.970 1.00 79.50 70 LYS A N 1
ATOM 537 C CA . LYS A 1 70 ? 1.945 1.653 21.290 1.00 79.50 70 LYS A CA 1
ATOM 538 C C . LYS A 1 70 ? 2.854 2.505 20.407 1.00 79.50 70 LYS A C 1
ATOM 540 O O . LYS A 1 70 ? 3.325 3.565 20.810 1.00 79.50 70 LYS A O 1
ATOM 545 N N . GLU A 1 71 ? 3.072 2.025 19.190 1.00 71.62 71 GLU A N 1
ATOM 546 C CA . GLU A 1 71 ? 3.916 2.704 18.196 1.00 71.62 71 GLU A CA 1
ATOM 547 C C . GLU A 1 71 ? 3.164 3.800 17.426 1.00 71.62 71 GLU A C 1
ATOM 549 O O . GLU A 1 71 ? 3.764 4.787 17.015 1.00 71.62 71 GLU A O 1
ATOM 554 N N . ASN A 1 72 ? 1.844 3.655 17.255 1.00 71.31 72 ASN A N 1
ATOM 555 C CA . ASN A 1 72 ? 1.014 4.560 16.454 1.00 71.31 72 ASN A CA 1
ATOM 556 C C . ASN A 1 72 ? -0.314 4.873 17.154 1.00 71.31 72 ASN A C 1
ATOM 558 O O . ASN A 1 72 ? -0.807 4.063 17.938 1.00 71.31 72 ASN A O 1
ATOM 562 N N . THR A 1 73 ? -0.908 6.027 16.845 1.00 76.19 73 THR A N 1
ATOM 563 C CA . THR A 1 73 ? -2.259 6.417 17.273 1.00 76.19 73 THR A CA 1
ATOM 564 C C . THR A 1 73 ? -3.118 6.780 16.073 1.00 76.19 73 THR A C 1
ATOM 566 O O . THR A 1 73 ? -2.613 7.243 15.052 1.00 76.19 73 THR A O 1
ATOM 569 N N . TYR A 1 74 ? -4.426 6.570 16.197 1.00 78.81 74 TYR A N 1
ATOM 570 C CA . TYR A 1 74 ? -5.359 6.713 15.086 1.00 78.81 74 TYR A CA 1
ATOM 571 C C . TYR A 1 74 ? -6.553 7.582 15.475 1.00 78.81 74 TYR A C 1
ATOM 573 O O . TYR A 1 74 ? -7.140 7.422 16.545 1.00 78.81 74 TYR A O 1
ATOM 581 N N . ILE A 1 75 ? -6.928 8.504 14.594 1.00 81.06 75 ILE A N 1
ATOM 582 C CA . ILE A 1 75 ? -8.133 9.321 14.738 1.00 81.06 75 ILE A CA 1
ATOM 583 C C . ILE A 1 75 ? -8.955 9.122 13.472 1.00 81.06 75 ILE A C 1
ATOM 585 O O . ILE A 1 75 ? -8.486 9.427 12.378 1.00 81.06 75 ILE A O 1
ATOM 589 N N . LEU A 1 76 ? -10.169 8.604 13.633 1.00 79.44 76 LEU A N 1
ATOM 590 C CA . LEU A 1 76 ? -11.170 8.543 12.576 1.00 79.44 76 LEU A CA 1
ATOM 591 C C . LEU A 1 76 ? -12.218 9.601 12.859 1.00 79.44 76 LEU A C 1
ATOM 593 O O . LEU A 1 76 ? -13.042 9.429 13.754 1.00 79.44 76 LEU A O 1
ATOM 597 N N . ASP A 1 77 ? -12.161 10.699 12.117 1.00 82.56 77 ASP A N 1
ATOM 598 C CA . ASP A 1 77 ? -13.101 11.803 12.251 1.00 82.56 77 ASP A CA 1
ATOM 599 C C . ASP A 1 77 ? -14.084 11.816 11.083 1.00 82.56 77 ASP A C 1
ATOM 601 O O . ASP A 1 77 ? -13.680 11.889 9.924 1.00 82.56 77 ASP A O 1
ATOM 605 N N . PHE A 1 78 ? -15.375 11.715 11.399 1.00 79.56 78 PHE A N 1
ATOM 606 C CA . PHE A 1 78 ? -16.459 11.680 10.417 1.00 79.56 78 PHE A CA 1
ATOM 607 C C . PHE A 1 78 ? -17.166 13.032 10.260 1.00 79.56 78 PHE A C 1
ATOM 609 O O . PHE A 1 78 ? -18.065 13.161 9.430 1.00 79.56 78 PHE A O 1
ATOM 616 N N . VAL A 1 79 ? -16.818 14.030 11.080 1.00 83.69 79 VAL A N 1
ATOM 617 C CA . VAL A 1 79 ? -17.614 15.258 11.230 1.00 83.69 79 VAL A CA 1
ATOM 618 C C . VAL A 1 79 ? -16.796 16.523 11.007 1.00 83.69 79 VAL A C 1
ATOM 620 O O . VAL A 1 79 ? -17.341 17.516 10.516 1.00 83.69 79 VAL A O 1
ATOM 623 N N . ASN A 1 80 ? -15.525 16.529 11.401 1.00 84.69 80 ASN A N 1
ATOM 624 C CA . ASN A 1 80 ? -14.716 17.740 11.417 1.00 84.69 80 ASN A CA 1
ATOM 625 C C . ASN A 1 80 ? -13.856 17.880 10.167 1.00 84.69 80 ASN A C 1
ATOM 627 O O . ASN A 1 80 ? -13.332 16.913 9.622 1.00 84.69 80 ASN A O 1
ATOM 631 N N . ASP A 1 81 ? -13.685 19.130 9.754 1.00 83.12 81 ASP A N 1
ATOM 632 C CA . ASP A 1 81 ? -12.765 19.490 8.691 1.00 83.12 81 ASP A CA 1
ATOM 633 C C . ASP A 1 81 ? -11.309 19.394 9.198 1.00 83.12 81 ASP A C 1
ATOM 635 O O . ASP A 1 81 ? -10.999 19.976 10.249 1.00 83.12 81 ASP A O 1
ATOM 639 N N . PRO A 1 82 ? -10.407 18.686 8.491 1.00 82.69 82 PRO A N 1
ATOM 640 C CA . PRO A 1 82 ? -9.022 18.528 8.920 1.00 82.69 82 PRO A CA 1
ATOM 641 C C . PRO A 1 82 ? -8.306 19.860 9.156 1.00 82.69 82 PRO A C 1
ATOM 643 O O . PRO A 1 82 ? -7.598 19.996 10.154 1.00 82.69 82 PRO A O 1
ATOM 646 N N . GLU A 1 83 ? -8.508 20.860 8.291 1.00 83.25 83 GLU A N 1
ATOM 647 C CA . GLU A 1 83 ? -7.847 22.163 8.422 1.00 83.25 83 GLU A CA 1
ATOM 648 C C . GLU A 1 83 ? -8.328 22.922 9.660 1.00 83.25 83 GLU A C 1
ATOM 650 O O . GLU A 1 83 ? -7.522 23.558 10.342 1.00 83.25 83 GLU A O 1
ATOM 655 N N . GLN A 1 84 ? -9.609 22.808 10.020 1.00 85.31 84 GLN A N 1
ATOM 656 C CA . GLN A 1 84 ? -10.123 23.367 11.276 1.00 85.31 84 GLN A CA 1
ATOM 657 C C . GLN A 1 84 ? -9.506 22.696 12.507 1.00 85.31 84 GLN A C 1
ATOM 659 O O . GLN A 1 84 ? -9.166 23.381 13.478 1.00 85.31 84 GLN A O 1
ATOM 664 N N . ILE A 1 85 ? -9.326 21.372 12.477 1.00 87.06 85 ILE A N 1
ATOM 665 C CA . ILE A 1 85 ? -8.651 20.644 13.559 1.00 87.06 85 ILE A CA 1
ATOM 666 C C . ILE A 1 85 ? -7.177 21.048 13.635 1.00 87.06 85 ILE A C 1
ATOM 668 O O . ILE A 1 85 ? -6.688 21.363 14.721 1.00 87.06 85 ILE A O 1
ATOM 672 N N . ARG A 1 86 ? -6.476 21.125 12.498 1.00 84.19 86 ARG A N 1
ATOM 673 C CA . ARG A 1 86 ? -5.084 21.589 12.442 1.00 84.19 86 ARG A CA 1
ATOM 674 C C . ARG A 1 86 ? -4.949 23.005 12.985 1.00 84.19 86 ARG A C 1
ATOM 676 O O . ARG A 1 86 ? -4.057 23.249 13.790 1.00 84.19 86 ARG A O 1
ATOM 683 N N . ALA A 1 87 ? -5.838 23.917 12.595 1.00 84.75 87 ALA A N 1
ATOM 684 C CA . ALA A 1 87 ? -5.848 25.289 13.093 1.00 84.75 87 ALA A CA 1
ATOM 685 C C . ALA A 1 87 ? -6.021 25.335 14.618 1.00 84.75 87 ALA A C 1
ATOM 687 O O . ALA A 1 87 ? -5.276 26.040 15.294 1.00 84.75 87 ALA A O 1
ATOM 688 N N . ALA A 1 88 ? -6.926 24.520 15.172 1.00 86.19 88 ALA A N 1
ATOM 689 C CA . ALA A 1 88 ? -7.099 24.405 16.619 1.00 86.19 88 ALA A CA 1
ATOM 690 C C . ALA A 1 88 ? -5.841 23.870 17.327 1.00 86.19 88 ALA A C 1
ATOM 692 O O . ALA A 1 88 ? -5.525 24.301 18.433 1.00 86.19 88 ALA A O 1
ATOM 693 N N . PHE A 1 89 ? -5.107 22.946 16.701 1.00 83.94 89 PHE A N 1
ATOM 694 C CA . PHE A 1 89 ? -3.838 22.443 17.230 1.00 83.94 89 PHE A CA 1
ATOM 695 C C . PHE A 1 89 ? -2.692 23.449 17.092 1.00 83.94 89 PHE A C 1
ATOM 697 O O . PHE A 1 89 ? -1.877 23.545 18.005 1.00 83.94 89 PHE A O 1
ATOM 704 N N . ALA A 1 90 ? -2.651 24.221 16.006 1.00 84.88 90 ALA A N 1
ATOM 705 C CA . ALA A 1 90 ? -1.619 25.220 15.740 1.00 84.88 90 ALA A CA 1
ATOM 706 C C . ALA A 1 90 ? -1.598 26.358 16.778 1.00 84.88 90 ALA A C 1
ATOM 708 O O . ALA A 1 90 ? -0.560 26.981 16.978 1.00 84.88 90 ALA A O 1
ATOM 709 N N . GLU A 1 91 ? -2.710 26.600 17.483 1.00 83.25 91 GLU A N 1
ATOM 710 C CA . GLU A 1 91 ? -2.753 27.530 18.624 1.00 83.25 91 GLU A CA 1
ATOM 711 C C . GLU A 1 91 ? -1.898 27.066 19.820 1.00 83.25 91 GLU A C 1
ATOM 713 O O . GLU A 1 91 ? -1.482 27.891 20.632 1.00 83.25 91 GLU A O 1
ATOM 718 N N . TYR A 1 92 ? -1.634 25.759 19.943 1.00 80.19 92 TYR A N 1
ATOM 719 C CA . TYR A 1 92 ? -0.967 25.156 21.106 1.00 80.19 92 TYR A CA 1
ATOM 720 C C . TYR A 1 92 ? 0.293 24.344 20.762 1.00 80.19 92 TYR A C 1
ATOM 722 O O . TYR A 1 92 ? 1.104 24.084 21.651 1.00 80.19 92 TYR A O 1
ATOM 730 N N . TYR A 1 93 ? 0.463 23.932 19.503 1.00 76.56 93 TYR A N 1
ATOM 731 C CA . TYR A 1 93 ? 1.570 23.107 19.021 1.00 76.56 93 TYR A CA 1
ATOM 732 C C . TYR A 1 93 ? 2.141 23.686 17.724 1.00 76.56 93 TYR A C 1
ATOM 734 O O . TYR A 1 93 ? 1.456 23.740 16.706 1.00 76.56 93 TYR A O 1
ATOM 742 N N . GLU A 1 94 ? 3.419 24.065 17.746 1.00 68.62 94 GLU A N 1
ATOM 743 C CA . GLU A 1 94 ? 4.087 24.718 16.608 1.00 68.62 94 GLU A CA 1
ATOM 744 C C . GLU A 1 94 ? 4.270 23.799 15.381 1.00 68.62 94 GLU A C 1
ATOM 746 O O . GLU A 1 94 ? 4.342 24.295 14.261 1.00 68.62 94 GLU A O 1
ATOM 751 N N . ASP A 1 95 ? 4.289 22.471 15.561 1.00 64.81 95 ASP A N 1
ATOM 752 C CA . ASP A 1 95 ? 4.489 21.470 14.489 1.00 64.81 95 ASP A CA 1
ATOM 753 C C . ASP A 1 95 ? 3.181 20.748 14.091 1.00 64.81 95 ASP A C 1
ATOM 755 O O . ASP A 1 95 ? 3.178 19.600 13.647 1.00 64.81 95 ASP A O 1
ATOM 759 N N . ALA A 1 96 ? 2.027 21.396 14.286 1.00 61.12 96 ALA A N 1
ATOM 760 C CA . ALA A 1 96 ? 0.736 20.849 13.873 1.00 61.12 96 ALA A CA 1
ATOM 761 C C . ALA A 1 96 ? 0.586 20.884 12.341 1.00 61.12 96 ALA A C 1
ATOM 763 O O . ALA A 1 96 ? 0.213 21.904 11.748 1.00 61.12 96 ALA A O 1
ATOM 764 N N . ARG A 1 97 ? 0.843 19.746 11.691 1.00 58.50 97 ARG A N 1
ATOM 765 C CA . ARG A 1 97 ? 0.716 19.571 10.238 1.00 58.50 97 ARG A CA 1
ATOM 766 C C . ARG A 1 97 ? -0.188 18.394 9.878 1.00 58.50 97 ARG A C 1
ATOM 768 O O . ARG A 1 97 ? -0.180 17.370 10.553 1.00 58.50 97 ARG A O 1
ATOM 775 N N . ILE A 1 98 ? -0.955 18.546 8.799 1.00 61.72 98 ILE A N 1
ATOM 776 C CA . ILE A 1 98 ? -1.654 17.430 8.153 1.00 61.72 98 ILE A CA 1
ATOM 777 C C . ILE A 1 98 ? -0.653 16.807 7.184 1.00 61.72 98 ILE A C 1
ATOM 779 O O . ILE A 1 98 ? -0.240 17.453 6.224 1.00 61.72 98 ILE A O 1
ATOM 783 N N . GLU A 1 99 ? -0.220 15.578 7.456 1.00 55.25 99 GLU A N 1
ATOM 784 C CA . GLU A 1 99 ? 0.722 14.878 6.573 1.00 55.25 99 GLU A CA 1
ATOM 785 C C . GLU A 1 99 ? 0.013 14.169 5.408 1.00 55.25 99 GLU A C 1
ATOM 787 O O . GLU A 1 99 ? 0.637 13.896 4.384 1.00 55.25 99 GLU A O 1
ATOM 792 N N . THR A 1 100 ? -1.283 13.853 5.523 1.00 51.47 100 THR A N 1
ATOM 793 C CA . THR A 1 100 ? -2.062 13.196 4.458 1.00 51.47 100 THR A CA 1
ATOM 794 C C . THR A 1 100 ? -3.558 13.476 4.646 1.00 51.47 100 THR A C 1
ATOM 796 O O . THR A 1 100 ? -4.082 13.269 5.738 1.00 51.47 100 THR A O 1
ATOM 799 N N . GLU A 1 101 ? -4.255 13.945 3.606 1.00 52.84 101 GLU A N 1
ATOM 800 C CA . GLU A 1 101 ? -5.726 13.954 3.577 1.00 52.84 101 GLU A CA 1
ATOM 801 C C . GLU A 1 101 ? -6.244 12.506 3.584 1.00 52.84 101 GLU A C 1
ATOM 803 O O . GLU A 1 101 ? -5.740 11.662 2.838 1.00 52.84 101 GLU A O 1
ATOM 808 N N . SER A 1 102 ? -7.262 12.206 4.397 1.00 57.12 102 SER A N 1
ATOM 809 C CA . SER A 1 102 ? -8.008 10.939 4.331 1.00 57.12 102 SER A CA 1
ATOM 810 C C . SER A 1 102 ? -8.907 10.929 3.092 1.00 57.12 102 SER A C 1
ATOM 812 O O . SER A 1 102 ? -10.130 10.986 3.184 1.00 57.12 102 SER A O 1
ATOM 814 N N . ASP A 1 103 ? -8.289 10.917 1.917 1.00 65.88 103 ASP A N 1
ATOM 815 C CA . ASP A 1 103 ? -8.972 10.755 0.642 1.00 65.88 103 ASP A CA 1
ATOM 816 C C . ASP A 1 103 ? -9.467 9.305 0.545 1.00 65.88 103 ASP A C 1
ATOM 818 O O . ASP A 1 103 ? -8.672 8.373 0.407 1.00 65.88 103 ASP A O 1
ATOM 822 N N . LEU A 1 104 ? -10.784 9.107 0.670 1.00 62.59 104 LEU A N 1
ATOM 823 C CA . LEU A 1 104 ? -11.423 7.786 0.578 1.00 62.59 104 LEU A CA 1
ATOM 824 C C . LEU A 1 104 ? -11.119 7.102 -0.762 1.00 62.59 104 LEU A C 1
ATOM 826 O O . LEU A 1 104 ? -11.027 5.876 -0.822 1.00 62.59 104 LEU A O 1
ATOM 830 N N . ASP A 1 105 ? -10.880 7.896 -1.808 1.00 80.56 105 ASP A N 1
ATOM 831 C CA . ASP A 1 105 ? -10.549 7.404 -3.139 1.00 80.56 105 ASP A CA 1
ATOM 832 C C . ASP A 1 105 ? -9.039 7.191 -3.324 1.00 80.56 105 ASP A C 1
ATOM 834 O O . ASP A 1 105 ? -8.613 6.800 -4.411 1.00 80.56 105 ASP A O 1
ATOM 838 N N . LEU A 1 106 ? -8.202 7.423 -2.301 1.00 85.88 106 LEU A N 1
ATOM 839 C CA . LEU A 1 106 ? -6.742 7.332 -2.421 1.00 85.88 106 LEU A CA 1
ATOM 840 C C . LEU A 1 106 ? -6.303 5.975 -2.973 1.00 85.88 106 LEU A C 1
ATOM 842 O O . LEU A 1 106 ? -5.466 5.915 -3.871 1.00 85.88 106 LEU A O 1
ATOM 846 N N . VAL A 1 107 ? -6.883 4.891 -2.457 1.00 90.00 107 VAL A N 1
ATOM 847 C CA . VAL A 1 107 ? -6.556 3.531 -2.898 1.00 90.00 107 VAL A CA 1
ATOM 848 C C . VAL A 1 107 ? -6.983 3.316 -4.348 1.00 90.00 107 VAL A C 1
ATOM 850 O O . VAL A 1 107 ? -6.190 2.799 -5.127 1.00 90.00 107 VAL A O 1
ATOM 853 N N . ALA A 1 108 ? -8.178 3.764 -4.741 1.00 90.81 108 ALA A N 1
ATOM 854 C CA . ALA A 1 108 ? -8.643 3.665 -6.125 1.00 90.81 108 ALA A CA 1
ATOM 855 C C . ALA A 1 108 ? -7.730 4.454 -7.083 1.00 90.81 108 ALA A C 1
ATOM 857 O O . ALA A 1 108 ? -7.239 3.905 -8.066 1.00 90.81 108 ALA A O 1
ATOM 858 N N . LYS A 1 109 ? -7.380 5.698 -6.731 1.00 93.06 109 LYS A N 1
ATOM 859 C CA . LYS A 1 109 ? -6.451 6.546 -7.501 1.00 93.06 109 LYS A CA 1
ATOM 860 C C . LYS A 1 109 ? -5.058 5.925 -7.626 1.00 93.06 109 LYS A C 1
ATOM 862 O O . LYS A 1 109 ? -4.412 6.045 -8.666 1.00 93.06 109 LYS A O 1
ATOM 867 N N . GLN A 1 110 ? -4.567 5.282 -6.567 1.00 94.81 110 GLN A N 1
ATOM 868 C CA . GLN A 1 110 ? -3.299 4.553 -6.600 1.00 94.81 110 GLN A CA 1
ATOM 869 C C . GLN A 1 110 ? -3.376 3.347 -7.540 1.00 94.81 110 GLN A C 1
ATOM 871 O O . GLN A 1 110 ? -2.445 3.145 -8.316 1.00 94.81 110 GLN A O 1
ATOM 876 N N . VAL A 1 111 ? -4.473 2.582 -7.512 1.00 95.44 111 VAL A N 1
ATOM 877 C CA . VAL A 1 111 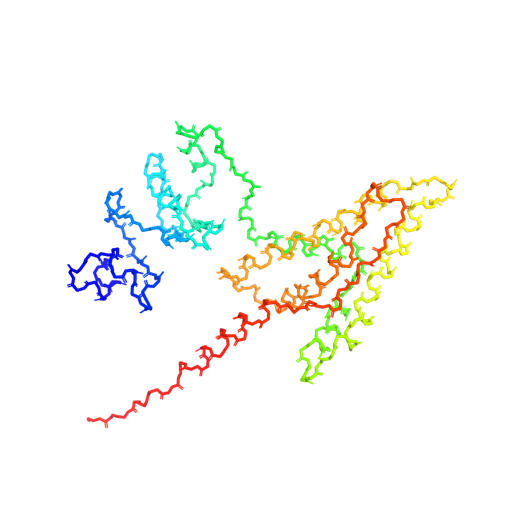? -4.696 1.465 -8.444 1.00 95.44 111 VAL A CA 1
ATOM 878 C C . VAL A 1 111 ? -4.723 1.958 -9.890 1.00 95.44 111 VAL A C 1
ATOM 880 O O . VAL A 1 111 ? -3.979 1.421 -10.706 1.00 95.44 111 VAL A O 1
ATOM 883 N N . ASP A 1 112 ? -5.447 3.039 -10.188 1.00 95.62 112 ASP A N 1
ATOM 884 C CA . ASP A 1 112 ? -5.492 3.626 -11.536 1.00 95.62 112 ASP A CA 1
ATOM 885 C C . ASP A 1 112 ? -4.094 4.008 -12.046 1.00 95.62 112 ASP A C 1
ATOM 887 O O . ASP A 1 112 ? -3.726 3.710 -13.186 1.00 95.62 112 ASP A O 1
ATOM 891 N N . LYS A 1 113 ? -3.271 4.631 -11.191 1.00 95.81 113 LYS A N 1
ATOM 892 C CA . LYS A 1 113 ? -1.875 4.966 -11.519 1.00 95.81 113 LYS A CA 1
ATOM 893 C C . LYS A 1 113 ? -1.019 3.726 -11.773 1.00 95.81 113 LYS A C 1
ATOM 895 O O . LYS A 1 113 ? -0.201 3.712 -12.695 1.00 95.81 113 LYS A O 1
ATOM 900 N N . LEU A 1 114 ? -1.185 2.695 -10.949 1.00 97.44 114 LEU A N 1
ATOM 901 C CA . LEU A 1 114 ? -0.453 1.439 -11.079 1.00 97.44 114 LEU A CA 1
ATOM 902 C C . LEU A 1 114 ? -0.819 0.699 -12.372 1.00 97.44 114 LEU A C 1
ATOM 904 O O . LEU A 1 114 ? 0.079 0.224 -13.072 1.00 97.44 114 LEU A O 1
ATOM 908 N N . ASP A 1 115 ? -2.107 0.646 -12.708 1.00 96.12 115 ASP A N 1
ATOM 909 C CA . ASP A 1 115 ? -2.614 0.030 -13.935 1.00 96.12 115 ASP A CA 1
ATOM 910 C C . ASP A 1 115 ? -2.157 0.812 -15.179 1.00 96.12 115 ASP A C 1
ATOM 912 O O . ASP A 1 115 ? -1.702 0.217 -16.162 1.00 96.12 115 ASP A O 1
ATOM 916 N N . ALA A 1 116 ? -2.167 2.149 -15.119 1.00 96.00 116 ALA A N 1
ATOM 917 C CA . ALA A 1 116 ? -1.688 3.011 -16.202 1.00 96.00 116 ALA A CA 1
ATOM 918 C C . ALA A 1 116 ? -0.209 2.765 -16.551 1.00 96.00 116 ALA A C 1
ATOM 920 O O . ALA A 1 116 ? 0.171 2.833 -17.722 1.00 96.00 116 ALA A O 1
ATOM 921 N N . ALA A 1 117 ? 0.624 2.400 -15.571 1.00 95.31 117 ALA A N 1
ATOM 922 C CA . ALA A 1 117 ? 2.023 2.054 -15.818 1.00 95.31 117 ALA A CA 1
ATOM 923 C C . ALA A 1 117 ? 2.191 0.759 -16.636 1.00 95.31 117 ALA A C 1
ATOM 925 O O . ALA A 1 117 ? 3.257 0.533 -17.217 1.00 95.31 117 ALA A O 1
ATOM 926 N N . SER A 1 118 ? 1.167 -0.104 -16.710 1.00 95.44 118 SER A N 1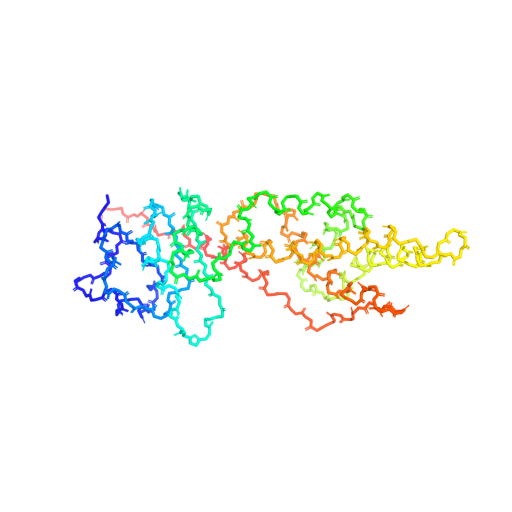
ATOM 927 C CA . SER A 1 118 ? 1.175 -1.345 -17.502 1.00 95.44 118 SER A CA 1
ATOM 928 C C . SER A 1 118 ? 2.395 -2.243 -17.232 1.00 95.44 118 SER A C 1
ATOM 930 O O . SER A 1 118 ? 2.955 -2.849 -18.152 1.00 95.44 118 SER A O 1
ATOM 932 N N . ILE A 1 119 ? 2.876 -2.274 -15.984 1.00 97.44 119 ILE A N 1
ATOM 933 C CA . ILE A 1 119 ? 3.960 -3.168 -15.538 1.00 97.44 119 ILE A CA 1
ATOM 934 C C . ILE A 1 119 ? 3.393 -4.557 -15.234 1.00 97.44 119 ILE A C 1
ATOM 936 O O . ILE A 1 119 ? 3.964 -5.572 -15.634 1.00 97.44 119 ILE A O 1
ATOM 940 N N . TYR A 1 120 ? 2.226 -4.596 -14.602 1.00 97.19 120 TYR A N 1
ATOM 941 C CA . TYR A 1 120 ? 1.393 -5.780 -14.458 1.00 97.19 120 TYR A CA 1
ATOM 942 C C . TYR A 1 120 ? 0.047 -5.543 -15.155 1.00 97.19 120 TYR A C 1
ATOM 944 O O . TYR A 1 120 ? -0.240 -4.442 -15.623 1.00 97.19 120 TYR A O 1
ATOM 952 N N . ASN A 1 121 ? -0.759 -6.591 -15.253 1.00 95.56 121 ASN A N 1
ATOM 953 C CA . ASN A 1 121 ? -2.154 -6.514 -15.658 1.00 95.56 121 ASN A CA 1
ATOM 954 C C . ASN A 1 121 ? -3.027 -7.336 -14.699 1.00 95.56 121 ASN A C 1
ATOM 956 O O . ASN A 1 121 ? -2.526 -8.131 -13.900 1.00 95.56 121 ASN A O 1
ATOM 960 N N . ARG A 1 122 ? -4.348 -7.191 -14.827 1.00 94.69 122 ARG A N 1
ATOM 961 C CA . ARG A 1 122 ? -5.318 -7.908 -13.989 1.00 94.69 122 ARG A CA 1
ATOM 962 C C . ARG A 1 122 ? -5.142 -9.431 -14.019 1.00 94.69 122 ARG A C 1
ATOM 964 O O . ARG A 1 122 ? -5.301 -10.075 -12.991 1.00 94.69 122 ARG A O 1
ATOM 971 N N . ALA A 1 123 ? -4.776 -10.016 -15.161 1.00 95.31 123 ALA A N 1
ATOM 972 C CA . ALA A 1 123 ? -4.563 -11.458 -15.269 1.00 95.31 123 ALA A CA 1
ATOM 973 C C . ALA A 1 123 ? -3.301 -11.932 -14.528 1.00 95.31 123 ALA A C 1
ATOM 975 O O . ALA A 1 123 ? -3.296 -13.060 -14.038 1.00 95.31 123 ALA A O 1
ATOM 976 N N . ASP A 1 124 ? -2.253 -11.106 -14.428 1.00 95.38 124 ASP A N 1
ATOM 977 C CA . ASP A 1 124 ? -1.069 -11.423 -13.616 1.00 95.38 124 ASP A CA 1
ATOM 978 C C . ASP A 1 124 ? -1.462 -11.531 -12.128 1.00 95.38 124 ASP A C 1
ATOM 980 O O . ASP A 1 124 ? -1.051 -12.471 -11.447 1.00 95.38 124 ASP A O 1
ATOM 984 N N . VAL A 1 125 ? -2.307 -10.608 -11.648 1.00 96.44 125 VAL A N 1
ATOM 985 C CA . VAL A 1 125 ? -2.805 -10.569 -10.259 1.00 96.44 125 VAL A CA 1
ATOM 986 C C . VAL A 1 125 ? -3.726 -11.753 -9.963 1.00 96.44 125 VAL A C 1
ATOM 988 O O . VAL A 1 125 ? -3.559 -12.424 -8.948 1.00 96.44 125 VAL A O 1
ATOM 991 N N . GLU A 1 126 ? -4.671 -12.046 -10.857 1.00 95.00 126 GLU A N 1
ATOM 992 C CA . GLU A 1 126 ? -5.622 -13.152 -10.686 1.00 95.00 126 GLU A CA 1
ATOM 993 C C . GLU A 1 126 ? -4.919 -14.517 -10.671 1.00 95.00 126 GLU A C 1
ATOM 995 O O . GLU A 1 126 ? -5.124 -15.313 -9.756 1.00 95.00 126 GLU A O 1
ATOM 1000 N N . GLN A 1 127 ? -4.011 -14.771 -11.620 1.00 94.06 127 GLN A N 1
ATOM 1001 C CA . GLN A 1 127 ? -3.242 -16.022 -11.646 1.00 94.06 127 GLN A CA 1
ATOM 1002 C C . GLN A 1 127 ? -2.342 -16.165 -10.417 1.00 94.06 127 GLN A C 1
ATOM 1004 O O . GLN A 1 127 ? -2.200 -17.265 -9.876 1.00 94.06 127 GLN A O 1
ATOM 1009 N N . PHE A 1 128 ? -1.724 -15.062 -9.973 1.00 93.94 128 PHE A N 1
ATOM 1010 C CA . PHE A 1 128 ? -0.950 -15.047 -8.736 1.00 93.94 128 PHE A CA 1
ATOM 1011 C C . PHE A 1 128 ? -1.828 -15.449 -7.553 1.00 93.94 128 PHE A C 1
ATOM 1013 O O . PHE A 1 128 ? -1.458 -16.355 -6.806 1.00 93.94 128 PHE A O 1
ATOM 1020 N N . TRP A 1 129 ? -3.000 -14.827 -7.424 1.00 91.75 129 TRP A N 1
ATOM 1021 C CA . TRP A 1 129 ? -3.927 -15.084 -6.331 1.00 91.75 129 TRP A CA 1
ATOM 1022 C C . TRP A 1 129 ? -4.380 -16.543 -6.285 1.00 91.75 129 TRP A C 1
ATOM 1024 O O . TRP A 1 129 ? -4.291 -17.172 -5.233 1.00 91.75 129 TRP A O 1
ATOM 1034 N N . GLU A 1 130 ? -4.776 -17.115 -7.426 1.00 91.38 130 GLU A N 1
ATOM 1035 C CA . GLU A 1 130 ? -5.189 -18.522 -7.529 1.00 91.38 130 GLU A CA 1
ATOM 1036 C C . GLU A 1 130 ? -4.122 -19.491 -7.002 1.00 91.38 130 GLU A C 1
ATOM 1038 O O . GLU A 1 130 ? -4.442 -20.473 -6.328 1.00 91.38 130 GLU A O 1
ATOM 1043 N N . LYS A 1 131 ? -2.840 -19.228 -7.293 1.00 89.62 131 LYS A N 1
ATOM 1044 C CA . LYS A 1 131 ? -1.725 -20.040 -6.780 1.00 89.62 131 LYS A CA 1
ATOM 1045 C C . LYS A 1 131 ? -1.391 -19.728 -5.330 1.00 89.62 131 LYS A C 1
ATOM 1047 O O . LYS A 1 131 ? -0.975 -20.633 -4.612 1.00 89.62 131 LYS A O 1
ATOM 1052 N N . TRP A 1 132 ? -1.551 -18.477 -4.916 1.00 85.62 132 TRP A N 1
ATOM 1053 C CA . TRP A 1 132 ? -1.243 -18.000 -3.574 1.00 85.62 132 TRP A CA 1
ATOM 1054 C C . TRP A 1 132 ? -2.173 -18.605 -2.517 1.00 85.62 132 TRP A C 1
ATOM 1056 O O . TRP A 1 132 ? -1.700 -19.090 -1.491 1.00 85.62 132 TRP A O 1
ATOM 1066 N N . VAL A 1 133 ? -3.484 -18.641 -2.779 1.00 84.88 133 VAL A N 1
ATOM 1067 C CA . VAL A 1 133 ? -4.48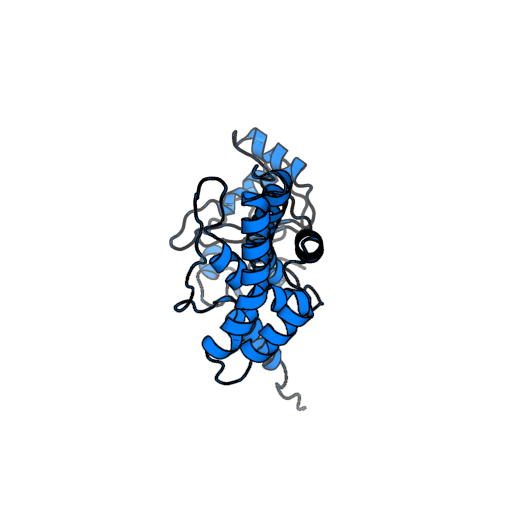4 -19.156 -1.821 1.00 84.88 133 VAL A CA 1
ATOM 1068 C C . VAL A 1 133 ? -4.667 -20.676 -1.873 1.00 84.88 133 VAL A C 1
ATOM 1070 O O . VAL A 1 133 ? -5.401 -21.243 -1.061 1.00 84.88 133 VAL A O 1
ATOM 1073 N N . ALA A 1 134 ? -4.021 -21.359 -2.822 1.00 84.75 134 ALA A N 1
ATOM 1074 C CA . ALA A 1 134 ? -4.163 -22.798 -2.993 1.00 84.75 134 ALA A CA 1
ATOM 1075 C C . ALA A 1 134 ? -3.695 -23.574 -1.738 1.00 84.75 134 ALA A C 1
ATOM 1077 O O . ALA A 1 134 ? -2.638 -23.273 -1.174 1.00 84.75 134 ALA A O 1
ATOM 1078 N N . PRO A 1 135 ? -4.419 -24.626 -1.305 1.00 79.25 135 PRO A N 1
ATOM 1079 C CA . PRO A 1 135 ? -3.986 -25.462 -0.189 1.00 79.25 135 PRO A CA 1
ATOM 1080 C C . PRO A 1 135 ? -2.593 -26.058 -0.432 1.00 79.25 135 PRO A C 1
ATOM 1082 O O . PRO A 1 135 ? -2.360 -26.738 -1.431 1.00 79.25 135 PRO A O 1
ATOM 1085 N N . GLY A 1 136 ? -1.660 -25.814 0.491 1.00 75.62 136 GLY A N 1
ATOM 1086 C CA . GLY A 1 136 ? -0.277 -26.278 0.355 1.00 75.62 136 GLY A CA 1
ATOM 1087 C C . GLY A 1 136 ? 0.550 -25.513 -0.684 1.00 75.62 136 GLY A C 1
ATOM 1088 O O . GLY A 1 136 ? 1.569 -26.042 -1.141 1.00 75.62 136 GLY A O 1
ATOM 1089 N N . ALA A 1 137 ? 0.131 -24.297 -1.059 1.00 75.25 137 ALA A N 1
ATOM 1090 C CA . ALA A 1 137 ? 0.917 -23.398 -1.895 1.00 75.25 137 ALA A CA 1
ATOM 1091 C C . ALA A 1 137 ? 2.341 -23.257 -1.345 1.00 75.25 137 ALA A C 1
ATOM 1093 O O . ALA A 1 137 ? 2.559 -23.021 -0.155 1.00 75.25 137 ALA A O 1
ATOM 1094 N N . ARG A 1 138 ? 3.325 -23.422 -2.230 1.00 76.25 138 ARG A N 1
ATOM 1095 C CA . ARG A 1 138 ? 4.738 -23.188 -1.917 1.00 76.25 138 ARG A CA 1
ATOM 1096 C C . ARG A 1 138 ? 5.156 -21.881 -2.559 1.00 76.25 138 ARG A C 1
ATOM 1098 O O . ARG A 1 138 ? 4.646 -21.527 -3.614 1.00 76.25 138 ARG A O 1
ATOM 1105 N N . GLN A 1 139 ? 6.154 -21.211 -2.005 1.00 71.56 139 GLN A N 1
ATOM 1106 C CA . GLN A 1 139 ? 6.629 -19.956 -2.584 1.00 71.56 139 GLN A CA 1
ATOM 1107 C C . GLN A 1 139 ? 7.007 -20.063 -4.066 1.00 71.56 139 GLN A C 1
ATOM 1109 O O . GLN A 1 139 ? 6.591 -19.253 -4.893 1.00 71.56 139 GLN A O 1
ATOM 1114 N N . ALA A 1 140 ? 7.668 -21.161 -4.431 1.00 75.81 140 ALA A N 1
ATOM 1115 C CA . ALA A 1 140 ? 8.008 -21.463 -5.815 1.00 75.81 140 ALA A CA 1
ATOM 1116 C C . ALA A 1 140 ? 6.793 -21.527 -6.770 1.00 75.81 140 ALA A C 1
ATOM 1118 O O . ALA A 1 140 ? 6.958 -21.291 -7.965 1.00 75.81 140 ALA A O 1
ATOM 1119 N N . SER A 1 141 ? 5.575 -21.831 -6.285 1.00 74.81 141 SER A N 1
ATOM 1120 C CA . SER A 1 141 ? 4.390 -21.940 -7.153 1.00 74.81 141 SER A CA 1
ATOM 1121 C C . SER A 1 141 ? 3.819 -20.598 -7.609 1.00 74.81 141 SER A C 1
ATOM 1123 O O . SER A 1 141 ? 3.100 -20.580 -8.604 1.00 74.81 141 SER A O 1
ATOM 1125 N N . PHE A 1 142 ? 4.149 -19.494 -6.934 1.00 81.38 142 PHE A N 1
ATOM 1126 C CA . PHE A 1 142 ? 3.714 -18.148 -7.325 1.00 81.38 142 PHE A CA 1
ATOM 1127 C C . PHE A 1 142 ? 4.877 -17.193 -7.637 1.00 81.38 142 PHE A C 1
ATOM 1129 O O . PHE A 1 142 ? 4.653 -16.163 -8.271 1.00 81.38 142 PHE A O 1
ATOM 1136 N N . ASP A 1 143 ? 6.123 -17.531 -7.276 1.00 84.12 143 ASP A N 1
ATOM 1137 C CA . ASP A 1 143 ? 7.292 -16.689 -7.580 1.00 84.12 143 ASP A CA 1
ATOM 1138 C C . ASP A 1 143 ? 7.477 -16.469 -9.091 1.00 84.12 143 ASP A C 1
ATOM 1140 O O . ASP A 1 143 ? 7.726 -15.347 -9.532 1.00 84.12 143 ASP A O 1
ATOM 1144 N N . SER A 1 144 ? 7.228 -17.502 -9.905 1.00 86.75 144 SER A N 1
ATOM 1145 C CA . SER A 1 144 ? 7.258 -17.381 -11.371 1.00 86.75 144 SER A CA 1
ATOM 1146 C C . SER A 1 144 ? 6.251 -16.358 -11.911 1.00 86.75 144 SER A C 1
ATOM 1148 O O . SER A 1 144 ? 6.558 -15.663 -12.877 1.00 86.75 144 SER A O 1
ATOM 1150 N N . LEU A 1 145 ? 5.097 -16.190 -11.260 1.00 91.00 145 LEU A N 1
ATOM 1151 C CA . LEU A 1 145 ? 4.073 -15.222 -11.661 1.00 91.00 145 LEU A CA 1
ATOM 1152 C C . LEU A 1 145 ? 4.476 -13.794 -11.286 1.00 91.00 145 LEU A C 1
ATOM 1154 O O . LEU A 1 145 ? 4.305 -12.885 -12.092 1.00 91.00 145 LEU A O 1
ATOM 1158 N N . ILE A 1 146 ? 5.102 -13.604 -10.119 1.00 91.88 146 ILE A N 1
ATOM 1159 C CA . ILE A 1 146 ? 5.689 -12.314 -9.722 1.00 91.88 146 ILE A CA 1
ATOM 1160 C C . ILE A 1 146 ? 6.919 -11.969 -10.577 1.00 91.88 146 ILE A C 1
ATOM 1162 O O . ILE A 1 146 ? 7.207 -10.797 -10.817 1.00 91.88 146 ILE A O 1
ATOM 1166 N N . SER A 1 147 ? 7.652 -12.964 -11.079 1.00 90.88 147 SER A N 1
ATOM 1167 C CA . SER A 1 147 ? 8.830 -12.720 -11.918 1.00 90.88 147 SER A CA 1
ATOM 1168 C C . SER A 1 147 ? 8.487 -12.019 -13.241 1.00 90.88 147 SER A C 1
ATOM 1170 O O . SER A 1 147 ? 9.303 -11.256 -13.752 1.00 90.88 147 SER A O 1
ATOM 1172 N N . ILE A 1 148 ? 7.268 -12.199 -13.760 1.00 94.06 148 ILE A N 1
ATOM 1173 C CA . ILE A 1 148 ? 6.799 -11.599 -15.018 1.00 94.06 148 ILE A CA 1
ATOM 1174 C C . ILE A 1 148 ? 6.767 -10.056 -14.958 1.00 94.06 148 ILE A C 1
ATOM 1176 O O . ILE A 1 148 ? 7.461 -9.420 -15.758 1.00 94.06 148 ILE A O 1
ATOM 1180 N N . PRO A 1 149 ? 6.015 -9.404 -14.044 1.00 96.50 149 PRO A N 1
ATOM 1181 C CA . PRO A 1 149 ? 6.033 -7.945 -13.911 1.00 96.50 149 PRO A CA 1
ATOM 1182 C C . PRO A 1 149 ? 7.409 -7.408 -13.497 1.00 96.50 149 PRO A C 1
ATOM 1184 O O . PRO A 1 149 ? 7.796 -6.330 -13.946 1.00 96.50 149 PRO A O 1
ATOM 1187 N N . VAL A 1 150 ? 8.189 -8.167 -12.714 1.00 95.69 150 VAL A N 1
ATOM 1188 C CA . VAL A 1 150 ? 9.580 -7.808 -12.382 1.00 95.69 150 VAL A CA 1
ATOM 1189 C C . VAL A 1 150 ? 10.431 -7.723 -13.647 1.00 95.69 150 VAL A C 1
ATOM 1191 O O . VAL A 1 150 ? 11.109 -6.721 -13.854 1.00 95.69 150 VAL A O 1
ATOM 1194 N N . GLN A 1 151 ? 10.376 -8.726 -14.526 1.00 95.31 151 GLN A N 1
ATOM 1195 C CA . GLN A 1 151 ? 11.111 -8.708 -15.792 1.00 95.31 151 GLN A CA 1
ATOM 1196 C C . GLN A 1 151 ? 10.673 -7.542 -16.677 1.00 95.31 151 GLN A C 1
ATOM 1198 O O . GLN A 1 151 ? 11.528 -6.828 -17.194 1.00 95.31 151 GLN A O 1
ATOM 1203 N N . ARG A 1 152 ? 9.362 -7.283 -16.795 1.00 96.81 152 ARG A N 1
ATOM 1204 C CA . ARG A 1 152 ? 8.850 -6.123 -17.548 1.00 96.81 152 ARG A CA 1
ATOM 1205 C C . ARG A 1 152 ? 9.405 -4.804 -17.000 1.00 96.81 152 ARG A C 1
ATOM 1207 O O . ARG A 1 152 ? 9.845 -3.969 -17.788 1.00 96.81 152 ARG A O 1
ATOM 1214 N N . PHE A 1 153 ? 9.431 -4.634 -15.677 1.00 97.31 153 PHE A N 1
ATOM 1215 C CA . PHE A 1 153 ? 10.016 -3.458 -15.028 1.00 97.31 153 PHE A CA 1
ATOM 1216 C C . PHE A 1 153 ? 11.518 -3.338 -15.313 1.00 97.31 153 PHE A C 1
ATOM 1218 O O . PHE A 1 153 ? 11.969 -2.297 -15.781 1.00 97.31 153 PHE A O 1
ATOM 1225 N N . VAL A 1 154 ? 12.287 -4.410 -15.095 1.00 95.44 154 VAL A N 1
ATOM 1226 C CA . VAL A 1 154 ? 13.747 -4.431 -15.297 1.00 95.44 154 VAL A CA 1
ATOM 1227 C C . VAL A 1 154 ? 14.119 -4.161 -16.754 1.00 95.44 154 VAL A C 1
ATOM 1229 O O . VAL A 1 154 ? 15.049 -3.402 -17.017 1.00 95.44 154 VAL A O 1
ATOM 1232 N N . THR A 1 155 ? 13.393 -4.741 -17.710 1.00 95.62 155 THR A N 1
ATOM 1233 C CA . THR A 1 155 ? 13.611 -4.488 -19.139 1.00 95.62 155 THR A CA 1
ATOM 1234 C C . THR A 1 155 ? 13.375 -3.019 -19.481 1.00 95.62 155 THR A C 1
ATOM 1236 O O . THR A 1 155 ? 14.209 -2.423 -20.159 1.00 95.62 155 THR A O 1
ATOM 1239 N N . ARG A 1 156 ? 12.288 -2.411 -18.984 1.00 95.69 156 ARG A N 1
ATOM 1240 C CA . ARG A 1 156 ? 12.022 -0.977 -19.196 1.00 95.69 156 ARG A CA 1
ATOM 1241 C C . ARG A 1 156 ? 13.056 -0.089 -18.508 1.00 95.69 156 ARG A C 1
ATOM 1243 O O . ARG A 1 156 ? 13.472 0.899 -19.096 1.00 95.69 156 ARG A O 1
ATOM 1250 N N . TRP A 1 157 ? 13.505 -0.460 -17.309 1.00 94.88 157 TRP A N 1
ATOM 1251 C CA . TRP A 1 157 ? 14.558 0.254 -16.585 1.00 94.88 157 TRP A CA 1
ATOM 1252 C C . TRP A 1 157 ? 15.867 0.281 -17.374 1.00 94.88 157 TRP A C 1
ATOM 1254 O O . TRP A 1 157 ? 16.442 1.345 -17.576 1.00 94.88 157 TRP A O 1
ATOM 1264 N N . ARG A 1 158 ? 16.317 -0.879 -17.870 1.00 92.50 158 ARG A N 1
ATOM 1265 C CA . ARG A 1 158 ? 17.536 -0.976 -18.689 1.00 92.50 158 ARG A CA 1
ATOM 1266 C C . ARG A 1 158 ? 17.409 -0.189 -19.988 1.00 92.50 158 ARG A C 1
ATOM 1268 O O . ARG A 1 158 ? 18.304 0.581 -20.307 1.00 92.50 158 ARG A O 1
ATOM 1275 N N . ALA A 1 159 ? 16.277 -0.314 -20.681 1.00 93.25 159 ALA A N 1
ATOM 1276 C CA . ALA A 1 159 ? 16.016 0.458 -21.893 1.00 93.25 159 ALA A CA 1
ATOM 1277 C C . ALA A 1 159 ? 16.056 1.975 -21.634 1.00 93.25 159 ALA A C 1
ATOM 1279 O O . ALA A 1 159 ? 16.591 2.720 -22.448 1.00 93.25 159 ALA A O 1
ATOM 1280 N N . ALA A 1 160 ? 15.542 2.433 -20.488 1.00 93.12 160 ALA A N 1
ATOM 1281 C CA . ALA A 1 160 ? 15.611 3.836 -20.090 1.00 93.12 160 ALA A CA 1
ATOM 1282 C C . ALA A 1 160 ? 17.038 4.275 -19.709 1.00 93.12 160 ALA A C 1
ATOM 1284 O O . ALA A 1 160 ? 17.425 5.404 -19.990 1.00 93.12 160 ALA A O 1
ATOM 1285 N N . GLN A 1 161 ? 17.849 3.400 -19.106 1.00 90.62 161 GLN A N 1
ATOM 1286 C CA . GLN A 1 161 ? 19.260 3.693 -18.820 1.00 90.62 161 GLN A CA 1
ATOM 1287 C C . GLN A 1 161 ? 20.105 3.820 -20.092 1.00 90.62 161 GLN A C 1
ATOM 1289 O O . GLN A 1 161 ? 20.930 4.731 -20.172 1.00 90.62 161 GLN A O 1
ATOM 1294 N N . GLU A 1 162 ? 19.896 2.919 -21.055 1.00 89.00 162 GLU A N 1
A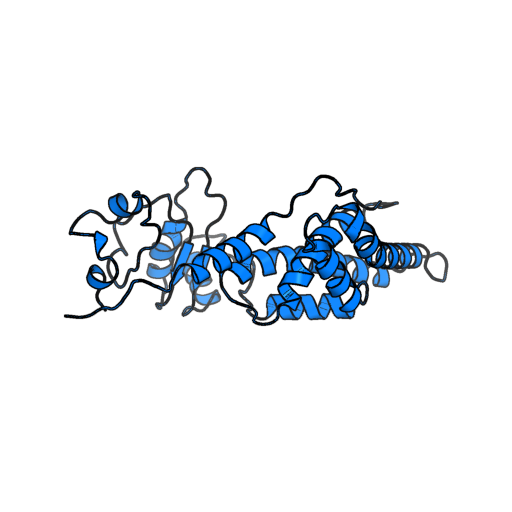TOM 1295 C CA . GLU A 1 162 ? 20.608 2.888 -22.338 1.00 89.00 162 GLU A CA 1
ATOM 1296 C C . GLU A 1 162 ? 20.155 4.023 -23.269 1.00 89.00 162 GLU A C 1
ATOM 1298 O O . GLU A 1 162 ? 20.991 4.651 -23.917 1.00 89.00 162 GLU A O 1
ATOM 1303 N N . GLY A 1 163 ? 18.849 4.306 -23.305 1.00 86.69 163 GLY A N 1
ATOM 1304 C CA . GLY A 1 163 ? 18.235 5.299 -24.184 1.00 86.69 163 GLY A CA 1
ATOM 1305 C C . GLY A 1 163 ? 18.427 5.025 -25.677 1.00 86.69 163 GLY A C 1
ATOM 1306 O O . GLY A 1 163 ? 19.046 4.050 -26.097 1.00 86.69 163 GLY A O 1
ATOM 1307 N N . VAL A 1 164 ? 17.856 5.887 -26.521 1.00 81.56 164 VAL A N 1
ATOM 1308 C CA . VAL A 1 164 ? 17.885 5.703 -27.988 1.00 81.56 164 VAL A CA 1
ATOM 1309 C C . VAL A 1 164 ? 19.218 6.154 -28.598 1.00 81.56 164 VAL A C 1
ATOM 1311 O O . VAL A 1 164 ? 19.656 5.614 -29.611 1.00 81.56 164 VAL A O 1
ATOM 1314 N N . ASP A 1 165 ? 19.876 7.134 -27.982 1.00 85.19 165 ASP A N 1
ATOM 1315 C CA . ASP A 1 165 ? 21.125 7.755 -28.435 1.00 85.19 165 ASP A CA 1
ATOM 1316 C C . ASP A 1 165 ? 22.333 7.399 -27.545 1.00 85.19 165 ASP A C 1
ATOM 1318 O O . ASP A 1 165 ? 23.404 7.994 -27.679 1.00 85.19 165 ASP A O 1
ATOM 1322 N N . GLY A 1 166 ? 22.174 6.427 -26.641 1.00 80.19 166 GLY A N 1
ATOM 1323 C CA . GLY A 1 166 ? 23.173 6.091 -25.625 1.00 80.19 166 GLY A CA 1
ATOM 1324 C C . GLY A 1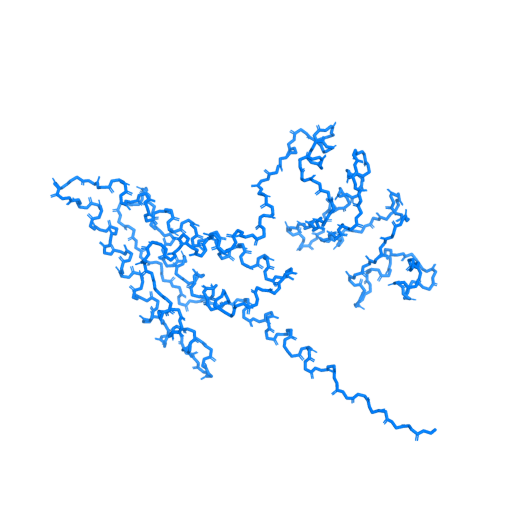 166 ? 23.146 7.013 -24.402 1.00 80.19 166 GLY A C 1
ATOM 1325 O O . GLY A 1 166 ? 24.020 6.893 -23.539 1.00 80.19 166 GLY A O 1
ATOM 1326 N N . SER A 1 167 ? 22.189 7.947 -24.325 1.00 86.56 167 SER A N 1
ATOM 1327 C CA . SER A 1 167 ? 21.965 8.797 -23.158 1.00 86.56 167 SER A CA 1
ATOM 1328 C C . SER A 1 167 ? 20.743 8.345 -22.363 1.00 86.56 167 SER A C 1
ATOM 1330 O O . SER A 1 167 ? 19.726 7.943 -22.914 1.00 86.56 167 SER A O 1
ATOM 1332 N N . THR A 1 168 ? 20.832 8.421 -21.037 1.00 90.06 168 THR A N 1
ATOM 1333 C CA . THR A 1 168 ? 19.756 7.985 -20.143 1.00 90.06 168 THR A CA 1
ATOM 1334 C C . THR A 1 168 ? 18.470 8.792 -20.347 1.00 90.06 168 THR A C 1
ATOM 1336 O O . THR A 1 168 ? 18.445 10.006 -20.128 1.00 90.06 168 THR A O 1
ATOM 1339 N N . ASP A 1 169 ? 17.377 8.095 -20.654 1.00 93.94 169 ASP A N 1
ATOM 1340 C CA . ASP A 1 169 ? 16.019 8.632 -20.678 1.00 93.94 169 ASP A CA 1
ATOM 1341 C C . ASP A 1 169 ? 15.506 8.824 -19.243 1.00 93.94 169 ASP A C 1
ATOM 1343 O O . ASP A 1 169 ? 14.917 7.941 -18.610 1.00 93.94 169 ASP A O 1
ATOM 1347 N N . ARG A 1 170 ? 15.763 10.019 -18.707 1.00 91.06 170 ARG A N 1
ATOM 1348 C CA . ARG A 1 170 ? 15.346 10.393 -17.351 1.00 91.06 170 ARG A CA 1
ATOM 1349 C C . ARG A 1 170 ? 13.831 10.400 -17.176 1.00 91.06 170 ARG A C 1
ATOM 1351 O O . ARG A 1 170 ? 13.370 10.024 -16.105 1.00 91.06 170 ARG A O 1
ATOM 1358 N N . ALA A 1 171 ? 13.068 10.778 -18.202 1.00 92.06 171 ALA A N 1
ATOM 1359 C CA . ALA A 1 171 ? 11.612 10.826 -18.109 1.00 92.06 171 ALA A CA 1
ATOM 1360 C C . ALA A 1 171 ? 11.028 9.413 -17.965 1.00 92.06 171 ALA A C 1
ATOM 1362 O O . ALA A 1 171 ? 10.165 9.175 -17.119 1.00 92.06 171 ALA A O 1
ATOM 1363 N N . ALA A 1 172 ? 11.549 8.445 -18.725 1.00 93.19 172 ALA A N 1
ATOM 1364 C CA . ALA A 1 172 ? 11.155 7.046 -18.576 1.00 93.19 172 ALA A CA 1
ATOM 1365 C C . ALA A 1 172 ? 11.535 6.472 -17.197 1.00 93.19 172 ALA A C 1
ATOM 1367 O O . ALA A 1 172 ? 10.742 5.740 -16.598 1.00 93.19 172 ALA A O 1
ATOM 1368 N N . LEU A 1 173 ? 12.711 6.822 -16.659 1.00 92.94 173 LEU A N 1
ATOM 1369 C CA . LEU A 1 173 ? 13.102 6.424 -15.301 1.00 92.94 173 LEU A CA 1
ATOM 1370 C C . LEU A 1 173 ? 12.197 7.039 -14.226 1.00 92.94 173 LEU A C 1
ATOM 1372 O O . LEU A 1 173 ? 11.820 6.337 -13.289 1.00 92.94 173 LEU A O 1
ATOM 1376 N N . GLU A 1 174 ? 11.814 8.310 -14.360 1.00 92.75 174 GLU A N 1
ATOM 1377 C CA . GLU A 1 174 ? 10.893 8.978 -13.431 1.00 92.75 174 GLU A CA 1
ATOM 1378 C C . GLU A 1 174 ? 9.537 8.266 -13.363 1.00 92.75 174 GLU A C 1
ATOM 1380 O O . GLU A 1 174 ? 9.051 8.001 -12.264 1.00 92.75 174 GLU A O 1
ATOM 1385 N N . VAL A 1 175 ? 8.979 7.846 -14.503 1.00 94.19 175 VAL A N 1
ATOM 1386 C CA . VAL A 1 175 ? 7.728 7.062 -14.545 1.00 94.19 175 VAL A CA 1
ATOM 1387 C C . VAL A 1 175 ? 7.872 5.722 -13.810 1.00 94.19 175 VAL A C 1
ATOM 1389 O O . VAL A 1 175 ? 6.978 5.311 -13.066 1.00 94.19 175 VAL A O 1
ATOM 1392 N N . LEU A 1 176 ? 9.003 5.027 -13.972 1.00 95.75 176 LEU A N 1
ATOM 1393 C CA . LEU A 1 176 ? 9.264 3.760 -13.273 1.00 95.75 176 LEU A CA 1
ATOM 1394 C C . LEU A 1 176 ? 9.448 3.960 -11.761 1.00 95.75 176 LEU A C 1
ATOM 1396 O O . LEU A 1 176 ? 9.004 3.132 -10.958 1.00 95.75 176 LEU A O 1
ATOM 1400 N N . LEU A 1 177 ? 10.083 5.059 -11.358 1.00 93.25 177 LEU A N 1
ATOM 1401 C CA . LEU A 1 177 ? 10.238 5.428 -9.954 1.00 93.25 177 LEU A CA 1
ATOM 1402 C C . LEU A 1 177 ? 8.904 5.830 -9.323 1.00 93.25 177 LEU A C 1
ATOM 1404 O O . LEU A 1 177 ? 8.645 5.431 -8.185 1.00 93.25 177 LEU A O 1
ATOM 1408 N N . GLU A 1 178 ? 8.044 6.549 -10.055 1.00 94.06 178 GLU A N 1
ATOM 1409 C CA . GLU A 1 178 ? 6.676 6.843 -9.619 1.00 94.06 178 GLU A CA 1
ATOM 1410 C C . GLU A 1 178 ? 5.906 5.541 -9.407 1.00 94.06 178 GLU A C 1
ATOM 1412 O O . GLU A 1 178 ? 5.390 5.333 -8.312 1.00 94.06 178 GLU A O 1
ATOM 1417 N N . PHE A 1 179 ? 5.928 4.616 -10.375 1.00 97.00 179 PHE A N 1
ATOM 1418 C CA . PHE A 1 179 ? 5.292 3.302 -10.230 1.00 97.00 179 PHE A CA 1
ATOM 1419 C C . PHE A 1 179 ? 5.753 2.577 -8.959 1.00 97.00 179 PHE A C 1
ATOM 1421 O O . PHE A 1 179 ? 4.928 2.150 -8.151 1.00 97.00 179 PHE A O 1
ATOM 1428 N N . ARG A 1 180 ? 7.071 2.475 -8.738 1.00 94.94 180 ARG A N 1
ATOM 1429 C CA . ARG A 1 180 ? 7.643 1.845 -7.534 1.00 94.94 180 ARG A CA 1
ATOM 1430 C C . ARG A 1 180 ? 7.161 2.532 -6.252 1.00 94.94 180 ARG A C 1
ATOM 1432 O O . ARG A 1 180 ? 6.836 1.851 -5.279 1.00 94.94 180 ARG A O 1
ATOM 1439 N N . SER A 1 181 ? 7.143 3.864 -6.240 1.00 90.88 181 SER A N 1
ATOM 1440 C CA . SER A 1 181 ? 6.703 4.660 -5.092 1.00 90.88 181 SER A CA 1
ATOM 1441 C C . SER A 1 181 ? 5.213 4.457 -4.805 1.00 90.88 181 SER A C 1
ATOM 1443 O O . SER A 1 181 ? 4.840 4.125 -3.678 1.00 90.88 181 SER A O 1
ATOM 1445 N N . THR A 1 182 ? 4.365 4.562 -5.834 1.00 93.75 182 THR A N 1
ATOM 1446 C CA . THR A 1 182 ? 2.917 4.331 -5.742 1.00 93.75 182 THR A CA 1
ATOM 1447 C C . THR A 1 182 ? 2.613 2.912 -5.276 1.00 93.75 182 THR A C 1
ATOM 1449 O O . THR A 1 182 ? 1.735 2.732 -4.439 1.00 93.75 182 THR A O 1
ATOM 1452 N N . LEU A 1 183 ? 3.378 1.911 -5.722 1.00 94.50 183 LEU A N 1
ATOM 1453 C CA . LEU A 1 183 ? 3.203 0.520 -5.303 1.00 94.50 183 LEU A CA 1
ATOM 1454 C C . LEU A 1 183 ? 3.433 0.356 -3.793 1.00 94.50 183 LEU A C 1
ATOM 1456 O O . LEU A 1 183 ? 2.622 -0.247 -3.096 1.00 94.50 183 LEU A O 1
ATOM 1460 N N . ALA A 1 184 ? 4.506 0.953 -3.266 1.00 88.19 184 ALA A N 1
ATOM 1461 C CA . ALA A 1 184 ? 4.789 0.944 -1.832 1.00 88.19 184 ALA A CA 1
ATOM 1462 C C . ALA A 1 184 ? 3.763 1.754 -1.019 1.00 88.19 184 ALA A C 1
ATOM 1464 O O . ALA A 1 184 ? 3.461 1.399 0.122 1.00 88.19 184 ALA A O 1
ATOM 1465 N N . GLN A 1 185 ? 3.237 2.844 -1.584 1.00 88.00 185 GLN A N 1
ATOM 1466 C CA . GLN A 1 185 ? 2.204 3.654 -0.942 1.00 88.00 185 GLN A CA 1
ATOM 1467 C C . GLN A 1 185 ? 0.869 2.908 -0.880 1.00 88.00 185 GLN A C 1
ATOM 1469 O O . GLN A 1 185 ? 0.264 2.866 0.185 1.00 88.00 185 GLN A O 1
ATOM 1474 N N . TYR A 1 186 ? 0.470 2.249 -1.968 1.00 93.38 186 TYR A N 1
ATOM 1475 C CA . TYR A 1 186 ? -0.741 1.437 -2.049 1.00 93.38 186 TYR A CA 1
ATOM 1476 C C . TYR A 1 186 ? -0.781 0.340 -0.985 1.00 93.38 186 TYR A C 1
ATOM 1478 O O . TYR A 1 186 ? -1.777 0.214 -0.279 1.00 93.38 186 TYR A O 1
ATOM 1486 N N . VAL A 1 187 ? 0.323 -0.390 -0.789 1.00 89.81 187 VAL A N 1
ATOM 1487 C CA . VAL A 1 187 ? 0.420 -1.419 0.263 1.00 89.81 187 VAL A CA 1
ATOM 1488 C C . VAL A 1 187 ? 0.121 -0.819 1.642 1.00 89.81 187 VAL A C 1
ATOM 1490 O O . VAL A 1 187 ? -0.650 -1.381 2.415 1.00 89.81 187 VAL A O 1
ATOM 1493 N N . LYS A 1 188 ? 0.678 0.357 1.953 1.00 84.38 188 LYS A N 1
ATOM 1494 C CA . LYS A 1 188 ? 0.428 1.037 3.234 1.00 84.38 188 LYS A CA 1
ATOM 1495 C C . LYS A 1 188 ? -1.011 1.544 3.341 1.00 84.38 188 LYS A C 1
ATOM 1497 O O . LYS A 1 188 ? -1.651 1.333 4.368 1.00 84.38 188 LYS A O 1
ATOM 1502 N N . SER A 1 189 ? -1.507 2.197 2.291 1.00 85.31 189 SER A N 1
ATOM 1503 C CA . SER A 1 189 ? -2.854 2.764 2.236 1.00 85.31 189 SER A CA 1
ATOM 1504 C C . SER A 1 189 ? -3.915 1.672 2.363 1.00 85.31 189 SER A C 1
ATOM 1506 O O . SER A 1 189 ? -4.769 1.774 3.236 1.00 85.31 189 SER A O 1
ATOM 1508 N N . TYR A 1 190 ? -3.833 0.592 1.583 1.00 87.75 190 TYR A N 1
ATOM 1509 C CA . TYR A 1 190 ? -4.779 -0.523 1.664 1.00 87.75 190 TYR A CA 1
ATOM 1510 C C . TYR A 1 190 ? -4.741 -1.219 3.030 1.00 87.75 190 TYR A C 1
ATOM 1512 O O . TYR A 1 190 ? -5.794 -1.452 3.621 1.00 87.75 190 TYR A O 1
ATOM 1520 N N . ALA A 1 191 ? -3.551 -1.498 3.577 1.00 82.81 191 ALA A N 1
ATOM 1521 C CA . ALA A 1 191 ? -3.425 -2.119 4.899 1.00 82.81 191 ALA A CA 1
ATOM 1522 C C . ALA A 1 191 ? -4.045 -1.266 6.016 1.00 82.81 191 ALA A C 1
ATOM 1524 O O . ALA A 1 191 ? -4.541 -1.802 7.002 1.00 82.81 191 ALA A O 1
ATOM 1525 N N . PHE A 1 192 ? -4.010 0.061 5.883 1.00 78.62 192 PHE A N 1
ATOM 1526 C CA . PHE A 1 192 ? -4.670 0.970 6.815 1.00 78.62 192 PHE A CA 1
ATOM 1527 C C . PHE A 1 192 ? -6.188 0.987 6.605 1.00 78.62 192 PHE A C 1
ATOM 1529 O O . PHE A 1 192 ? -6.961 0.781 7.537 1.00 78.62 192 PHE A O 1
ATOM 1536 N N . PHE A 1 193 ? -6.615 1.203 5.368 1.00 79.12 193 PHE A N 1
ATOM 1537 C CA . PHE A 1 193 ? -8.003 1.475 5.036 1.00 79.12 193 PHE A CA 1
ATOM 1538 C C . PHE A 1 193 ? -8.913 0.239 5.057 1.00 79.12 193 PHE A C 1
ATOM 1540 O O . PHE A 1 193 ? -10.069 0.352 5.456 1.00 79.12 193 PHE A O 1
ATOM 1547 N N . SER A 1 194 ? -8.393 -0.953 4.753 1.00 81.75 194 SER A N 1
ATOM 1548 C CA . SER A 1 194 ? -9.143 -2.223 4.852 1.00 81.75 194 SER A CA 1
ATOM 1549 C C . SER A 1 194 ? -9.566 -2.568 6.287 1.00 81.75 194 SER A C 1
ATOM 1551 O O . SER A 1 194 ? -10.536 -3.293 6.519 1.00 81.75 194 SER A O 1
ATOM 1553 N N . GLN A 1 195 ? -8.884 -2.005 7.290 1.00 75.38 195 GLN A N 1
ATOM 1554 C CA . GLN A 1 195 ? -9.296 -2.137 8.689 1.00 75.38 195 GLN A CA 1
ATOM 1555 C C . GLN A 1 195 ? -10.568 -1.338 8.988 1.00 75.38 195 GLN A C 1
ATOM 1557 O O . GLN A 1 195 ? -11.335 -1.724 9.873 1.00 75.38 195 GLN A O 1
ATOM 1562 N N . ILE A 1 196 ? -10.775 -0.250 8.243 1.00 70.00 196 ILE A N 1
ATOM 1563 C CA . ILE A 1 196 ? -11.794 0.774 8.474 1.00 70.00 196 ILE A CA 1
ATOM 1564 C C . ILE A 1 196 ? -13.031 0.519 7.615 1.00 70.00 196 ILE A C 1
ATOM 1566 O O . ILE A 1 196 ? -14.152 0.712 8.081 1.00 70.00 196 ILE A O 1
ATOM 1570 N N . PHE A 1 197 ? -12.841 0.095 6.367 1.00 72.38 197 PHE A N 1
ATOM 1571 C CA . PHE A 1 197 ? -13.929 -0.088 5.421 1.00 72.38 197 PHE A CA 1
ATOM 1572 C C . PHE A 1 197 ? -13.746 -1.318 4.537 1.00 72.38 197 PHE A C 1
ATOM 1574 O O . PHE A 1 197 ? -12.636 -1.774 4.276 1.00 72.38 197 PHE A O 1
ATOM 1581 N N . ASN A 1 198 ? -14.874 -1.835 4.053 1.00 77.88 198 ASN A N 1
ATOM 1582 C CA . ASN A 1 198 ? -14.907 -2.876 3.038 1.00 77.88 198 ASN A CA 1
ATOM 1583 C C . ASN A 1 198 ? -14.932 -2.214 1.652 1.00 77.88 198 ASN A C 1
ATOM 1585 O O . ASN A 1 198 ? -15.856 -1.463 1.343 1.00 77.88 198 ASN A O 1
ATOM 1589 N N . PHE A 1 199 ? -13.921 -2.494 0.827 1.00 79.19 199 PHE A N 1
ATOM 1590 C CA . PHE A 1 199 ? -13.787 -1.942 -0.526 1.00 79.19 199 PHE A CA 1
ATOM 1591 C C . PHE A 1 199 ? -14.796 -2.514 -1.536 1.00 79.19 199 PHE A C 1
ATOM 1593 O O . PHE A 1 199 ? -14.942 -1.967 -2.628 1.00 79.19 199 PHE A O 1
ATOM 1600 N N . GLY A 1 200 ? -15.480 -3.615 -1.213 1.00 76.44 200 GLY A N 1
ATOM 1601 C CA . GLY A 1 200 ? -16.505 -4.250 -2.047 1.00 76.44 200 GLY A CA 1
ATOM 1602 C C . GLY A 1 200 ? -15.979 -5.020 -3.265 1.00 76.44 200 GLY A C 1
ATOM 1603 O O . GLY A 1 200 ? -16.590 -6.016 -3.645 1.00 76.44 200 GLY A O 1
ATOM 1604 N N . ASP A 1 201 ? -14.854 -4.608 -3.858 1.00 86.44 201 ASP A N 1
ATOM 1605 C CA . ASP A 1 201 ? -14.179 -5.338 -4.938 1.00 86.44 201 ASP A CA 1
ATOM 1606 C C . ASP A 1 201 ? -13.022 -6.198 -4.381 1.00 86.44 201 ASP A C 1
ATOM 1608 O O . ASP A 1 201 ? -12.027 -5.644 -3.901 1.00 86.44 201 ASP A O 1
ATOM 1612 N N . PRO A 1 202 ? -13.091 -7.542 -4.486 1.00 88.56 202 PRO A N 1
ATOM 1613 C CA . PRO A 1 202 ? -12.010 -8.437 -4.068 1.00 88.56 202 PRO A CA 1
ATOM 1614 C C . PRO A 1 202 ? -10.677 -8.169 -4.772 1.00 88.56 202 PRO A C 1
ATOM 1616 O O . PRO A 1 202 ? -9.629 -8.588 -4.289 1.00 88.56 202 PRO A O 1
ATOM 1619 N N . TYR A 1 203 ? -10.686 -7.491 -5.926 1.00 92.56 203 TYR A N 1
ATOM 1620 C CA . TYR A 1 203 ? -9.466 -7.161 -6.656 1.00 92.56 203 TYR A CA 1
ATOM 1621 C C . TYR A 1 203 ? -8.460 -6.383 -5.802 1.00 92.56 203 TYR A C 1
ATOM 1623 O O . TYR A 1 203 ? -7.265 -6.655 -5.907 1.00 92.56 203 TYR A O 1
ATOM 1631 N N . TYR A 1 204 ? -8.915 -5.479 -4.927 1.00 92.06 204 TYR A N 1
ATOM 1632 C CA . TYR A 1 204 ? -8.008 -4.731 -4.054 1.00 92.06 204 TYR A CA 1
ATOM 1633 C C . TYR A 1 204 ? -7.251 -5.650 -3.084 1.00 92.06 204 TYR A C 1
ATOM 1635 O O . TYR A 1 204 ? -6.062 -5.462 -2.858 1.00 92.06 204 TYR A O 1
ATOM 1643 N N . GLU A 1 205 ? -7.888 -6.690 -2.557 1.00 90.19 205 GLU A N 1
ATOM 1644 C CA . GLU A 1 205 ? -7.217 -7.639 -1.665 1.00 90.19 205 GLU A CA 1
ATOM 1645 C C . GLU A 1 205 ? -6.171 -8.477 -2.419 1.00 90.19 205 GLU A C 1
ATOM 1647 O O . GLU A 1 205 ? -5.018 -8.615 -1.991 1.00 90.19 205 GLU A O 1
ATOM 1652 N N . LYS A 1 206 ? -6.548 -8.976 -3.604 1.00 93.69 206 LYS A N 1
ATOM 1653 C CA . LYS A 1 206 ? -5.647 -9.743 -4.477 1.00 93.69 206 LYS A CA 1
ATOM 1654 C C . LYS A 1 206 ? -4.435 -8.912 -4.884 1.00 93.69 206 LYS A C 1
ATOM 1656 O O . LYS A 1 206 ? -3.297 -9.389 -4.841 1.00 93.69 206 LYS A O 1
ATOM 1661 N N . LEU A 1 207 ? -4.684 -7.659 -5.264 1.00 95.62 207 LEU A N 1
ATOM 1662 C CA . LEU A 1 207 ? -3.649 -6.719 -5.655 1.00 95.62 207 LEU A CA 1
ATOM 1663 C C . LEU A 1 207 ? -2.758 -6.354 -4.468 1.00 95.62 207 LEU A C 1
ATOM 1665 O O . LEU A 1 207 ? -1.553 -6.261 -4.659 1.00 95.62 207 LEU A O 1
ATOM 1669 N N . PHE A 1 208 ? -3.283 -6.220 -3.250 1.00 93.62 208 PHE A N 1
ATOM 1670 C CA . PHE A 1 208 ? -2.469 -5.981 -2.056 1.00 93.62 208 PHE A CA 1
ATOM 1671 C C . PHE A 1 208 ? -1.411 -7.071 -1.838 1.00 93.62 208 PHE A C 1
ATOM 1673 O O . PHE A 1 208 ? -0.226 -6.753 -1.694 1.00 93.62 208 PHE A O 1
ATOM 1680 N N . ALA A 1 209 ? -1.805 -8.348 -1.877 1.00 91.38 209 ALA A N 1
ATOM 1681 C CA . ALA A 1 209 ? -0.868 -9.462 -1.707 1.00 91.38 209 ALA A CA 1
ATOM 1682 C C . ALA A 1 209 ? 0.209 -9.485 -2.809 1.00 91.38 209 ALA A C 1
ATOM 1684 O O . ALA A 1 209 ? 1.396 -9.678 -2.536 1.00 91.38 209 ALA A O 1
ATOM 1685 N N . PHE A 1 210 ? -0.199 -9.235 -4.054 1.00 94.31 210 PHE A N 1
ATOM 1686 C CA . PHE A 1 210 ? 0.698 -9.147 -5.205 1.00 94.31 210 PHE A CA 1
ATOM 1687 C C . PHE A 1 210 ? 1.660 -7.947 -5.109 1.00 94.31 210 PHE A C 1
ATOM 1689 O O . PHE A 1 210 ? 2.872 -8.082 -5.310 1.00 94.31 210 PHE A O 1
ATOM 1696 N N . ALA A 1 211 ? 1.129 -6.770 -4.773 1.00 94.50 211 ALA A N 1
ATOM 1697 C CA . ALA A 1 211 ? 1.848 -5.506 -4.701 1.00 94.50 211 ALA A CA 1
ATOM 1698 C C . ALA A 1 211 ? 2.875 -5.488 -3.567 1.00 94.50 211 ALA A C 1
ATOM 1700 O O . ALA A 1 211 ? 3.969 -4.964 -3.773 1.00 94.50 211 ALA A O 1
ATOM 1701 N N . ASP A 1 212 ? 2.580 -6.088 -2.408 1.00 91.44 212 ASP A N 1
ATOM 1702 C CA . ASP A 1 212 ? 3.538 -6.183 -1.296 1.00 91.44 212 ASP A CA 1
ATOM 1703 C C . ASP A 1 212 ? 4.808 -6.943 -1.708 1.00 91.44 212 ASP A C 1
ATOM 1705 O O . ASP A 1 212 ? 5.927 -6.471 -1.482 1.00 91.44 212 ASP A O 1
ATOM 1709 N N . LEU A 1 213 ? 4.662 -8.081 -2.394 1.00 91.31 213 LEU A N 1
ATOM 1710 C CA . LEU A 1 213 ? 5.805 -8.850 -2.895 1.00 91.31 213 LEU A CA 1
ATOM 1711 C C . LEU A 1 213 ? 6.559 -8.110 -4.001 1.00 91.31 213 LEU A C 1
ATOM 1713 O O . LEU A 1 213 ? 7.795 -8.051 -3.983 1.00 91.31 213 LEU A O 1
ATOM 1717 N N . LEU A 1 214 ? 5.830 -7.527 -4.955 1.00 94.38 214 LEU A N 1
ATOM 1718 C CA . LEU A 1 214 ? 6.428 -6.794 -6.065 1.00 94.38 214 LEU A CA 1
ATOM 1719 C C . LEU A 1 214 ? 7.195 -5.555 -5.570 1.00 94.38 214 LEU A C 1
ATOM 1721 O O . LEU A 1 214 ? 8.336 -5.338 -5.983 1.00 94.38 214 LEU A O 1
ATOM 1725 N N . ALA A 1 215 ? 6.639 -4.790 -4.626 1.00 92.31 215 ALA A N 1
ATOM 1726 C CA . ALA A 1 215 ? 7.284 -3.609 -4.048 1.00 92.31 215 ALA A CA 1
ATOM 1727 C C . ALA A 1 215 ? 8.607 -3.957 -3.362 1.00 92.31 215 ALA A C 1
ATOM 1729 O O . ALA A 1 215 ? 9.596 -3.234 -3.504 1.00 92.31 215 ALA A O 1
ATOM 1730 N N . ARG A 1 216 ? 8.660 -5.093 -2.658 1.00 89.44 216 ARG A N 1
ATOM 1731 C CA . ARG A 1 216 ? 9.891 -5.582 -2.020 1.00 89.44 216 ARG A CA 1
ATOM 1732 C C . ARG A 1 216 ? 10.948 -5.948 -3.053 1.00 89.44 216 ARG A C 1
ATOM 1734 O O . ARG A 1 216 ? 12.081 -5.481 -2.934 1.00 89.44 216 ARG A O 1
ATOM 1741 N N . LYS A 1 217 ? 10.574 -6.717 -4.082 1.00 90.88 217 LYS A N 1
ATOM 1742 C CA . LYS A 1 217 ? 11.479 -7.117 -5.174 1.00 90.88 217 LYS A CA 1
ATOM 1743 C C . LYS A 1 217 ? 12.061 -5.910 -5.919 1.00 90.88 217 LYS A C 1
ATOM 1745 O O . LYS A 1 217 ? 13.232 -5.943 -6.292 1.00 90.88 217 LYS A O 1
ATOM 1750 N N . LEU A 1 218 ? 11.286 -4.834 -6.072 1.00 93.06 218 LEU A N 1
ATOM 1751 C CA . LEU A 1 218 ? 11.696 -3.599 -6.756 1.00 93.06 218 LEU A CA 1
ATOM 1752 C C . LEU A 1 218 ? 12.322 -2.538 -5.830 1.00 93.06 218 LEU A C 1
ATOM 1754 O O . LEU A 1 218 ? 12.684 -1.449 -6.278 1.00 93.06 218 LEU A O 1
ATOM 1758 N N . ARG A 1 219 ? 12.491 -2.810 -4.530 1.00 88.75 219 ARG A N 1
ATOM 1759 C CA . ARG A 1 219 ? 12.915 -1.794 -3.551 1.00 88.75 219 ARG A CA 1
ATOM 1760 C C . ARG A 1 219 ? 14.294 -1.182 -3.836 1.00 88.75 219 ARG A C 1
ATOM 1762 O O . ARG A 1 219 ? 14.501 -0.040 -3.439 1.00 88.75 219 ARG A O 1
ATOM 1769 N N . ARG A 1 220 ? 15.211 -1.885 -4.503 1.00 87.94 220 ARG A N 1
ATOM 1770 C CA . ARG A 1 220 ? 16.569 -1.387 -4.803 1.00 87.94 220 ARG A CA 1
ATOM 1771 C C . ARG A 1 220 ? 16.666 -0.474 -6.027 1.00 87.94 220 ARG A C 1
ATOM 1773 O O . ARG A 1 220 ? 17.653 0.220 -6.193 1.00 87.94 220 ARG A O 1
ATOM 1780 N N . PHE A 1 221 ? 15.623 -0.394 -6.849 1.00 88.94 221 PHE A N 1
ATOM 1781 C CA . PHE A 1 221 ? 15.628 0.474 -8.027 1.00 88.94 221 PHE A CA 1
ATOM 1782 C C . PHE A 1 221 ? 15.468 1.944 -7.608 1.00 88.94 221 PHE A C 1
ATOM 1784 O O . PHE A 1 221 ? 14.355 2.421 -7.367 1.00 88.94 221 PHE A O 1
ATOM 1791 N N . THR A 1 222 ? 16.594 2.646 -7.479 1.00 86.88 222 THR A N 1
ATOM 1792 C CA . THR A 1 222 ? 16.698 4.082 -7.177 1.00 86.88 222 THR A CA 1
ATOM 1793 C C . THR A 1 222 ? 17.632 4.764 -8.179 1.00 86.88 222 THR A C 1
ATOM 1795 O O . THR A 1 222 ? 18.358 4.092 -8.907 1.00 86.88 222 THR A O 1
ATOM 1798 N N . LEU A 1 223 ? 17.616 6.101 -8.235 1.00 80.06 223 LEU A N 1
ATOM 1799 C CA . LEU A 1 223 ? 18.527 6.866 -9.103 1.00 80.06 223 LEU A CA 1
ATOM 1800 C C . LEU A 1 223 ? 19.998 6.740 -8.681 1.00 80.06 223 LEU A C 1
ATOM 1802 O O . LEU A 1 223 ? 20.889 6.943 -9.500 1.00 80.06 223 LEU A O 1
ATOM 1806 N N . ASP A 1 224 ? 20.239 6.414 -7.411 1.00 76.62 224 ASP A N 1
ATOM 1807 C CA . ASP A 1 224 ? 21.573 6.375 -6.810 1.00 76.62 224 ASP A CA 1
ATOM 1808 C C . ASP A 1 224 ? 22.270 5.020 -7.023 1.00 76.62 224 ASP A C 1
ATOM 1810 O O . ASP A 1 224 ? 23.492 4.917 -6.902 1.00 76.62 224 ASP A O 1
ATOM 1814 N N . GLU A 1 225 ? 21.507 3.966 -7.338 1.00 73.69 225 GLU A N 1
ATOM 1815 C CA . GLU A 1 225 ? 22.050 2.638 -7.618 1.00 73.69 225 GLU A CA 1
ATOM 1816 C C . GLU A 1 225 ? 22.440 2.499 -9.098 1.00 73.69 225 GLU A C 1
ATOM 1818 O O . GLU A 1 225 ? 21.608 2.548 -10.002 1.00 73.69 225 GLU A O 1
ATOM 1823 N N . VAL A 1 226 ? 23.733 2.264 -9.345 1.00 65.31 226 VAL A N 1
ATOM 1824 C CA . VAL A 1 226 ? 24.304 2.121 -10.699 1.00 65.31 226 VAL A CA 1
ATOM 1825 C C . VAL A 1 226 ? 23.815 0.847 -11.402 1.00 65.31 226 VAL A C 1
ATOM 1827 O O . VAL A 1 226 ? 23.621 0.842 -12.615 1.00 65.31 226 VAL A O 1
ATOM 1830 N N . SER A 1 227 ? 23.595 -0.232 -10.649 1.00 73.38 227 SER A N 1
ATOM 1831 C CA . SER A 1 227 ? 23.111 -1.517 -11.165 1.00 73.38 227 SER A CA 1
ATOM 1832 C C . SER A 1 227 ? 22.189 -2.178 -10.135 1.00 73.38 227 SER A C 1
ATOM 1834 O O . SER A 1 227 ? 22.625 -3.084 -9.422 1.00 73.38 227 SER A O 1
ATOM 1836 N N . PRO A 1 228 ? 20.935 -1.712 -10.019 1.00 78.38 228 PRO A N 1
ATOM 1837 C CA . PRO A 1 228 ? 20.003 -2.245 -9.043 1.00 78.38 228 PRO A CA 1
ATOM 1838 C C . PRO A 1 228 ? 19.638 -3.696 -9.360 1.00 78.38 228 PRO A C 1
ATOM 1840 O O . PRO A 1 228 ? 19.334 -4.060 -10.499 1.00 78.38 228 PRO A O 1
ATOM 1843 N N . GLU A 1 229 ? 19.649 -4.529 -8.323 1.00 80.50 229 GLU A N 1
ATOM 1844 C CA . GLU A 1 229 ? 19.282 -5.940 -8.407 1.00 80.50 229 GLU A CA 1
ATOM 1845 C C . GLU A 1 229 ? 17.946 -6.207 -7.715 1.00 80.50 229 GLU A C 1
ATOM 1847 O O . GLU A 1 229 ? 17.588 -5.579 -6.714 1.00 80.50 229 GLU A O 1
ATOM 1852 N N . VAL A 1 230 ? 17.214 -7.190 -8.238 1.00 79.44 230 VAL A N 1
ATOM 1853 C CA . VAL A 1 230 ? 15.963 -7.652 -7.639 1.00 79.44 230 VAL A CA 1
ATOM 1854 C C . VAL A 1 230 ? 16.246 -8.242 -6.261 1.00 79.44 230 VAL A C 1
ATOM 1856 O O . VAL A 1 230 ? 17.117 -9.095 -6.098 1.00 79.44 230 VAL A O 1
ATOM 1859 N N . VAL A 1 231 ? 15.480 -7.809 -5.262 1.00 80.25 231 VAL A N 1
ATOM 1860 C CA . VAL A 1 231 ? 15.613 -8.323 -3.894 1.00 80.25 231 VAL A CA 1
ATOM 1861 C C . VAL A 1 231 ? 15.039 -9.739 -3.811 1.00 80.25 231 VAL A C 1
ATOM 1863 O O . VAL A 1 231 ? 13.898 -9.976 -4.208 1.00 80.25 231 VAL A O 1
ATOM 1866 N N . ASN A 1 232 ? 15.811 -10.677 -3.260 1.00 77.19 232 ASN A N 1
ATOM 1867 C CA . ASN A 1 232 ? 15.306 -11.998 -2.892 1.00 77.19 232 ASN A CA 1
ATOM 1868 C C . ASN A 1 232 ? 14.371 -11.872 -1.667 1.00 77.19 232 ASN A C 1
ATOM 1870 O O . ASN A 1 232 ? 14.712 -11.205 -0.691 1.00 77.19 232 ASN A O 1
ATOM 1874 N N . VAL A 1 233 ? 13.184 -12.479 -1.742 1.00 69.81 233 VAL A N 1
ATOM 1875 C CA . VAL A 1 233 ? 12.110 -12.380 -0.733 1.00 69.81 233 VAL A CA 1
ATOM 1876 C C . VAL A 1 233 ? 11.654 -13.761 -0.234 1.00 69.81 233 VAL A C 1
ATOM 1878 O O . VAL A 1 233 ? 10.496 -13.930 0.143 1.00 69.81 233 VAL A O 1
ATOM 1881 N N . ASP A 1 234 ? 12.554 -14.747 -0.227 1.00 62.53 234 ASP A N 1
ATOM 1882 C CA . ASP A 1 234 ? 12.261 -16.168 0.038 1.00 62.53 234 ASP A CA 1
ATOM 1883 C C . ASP A 1 234 ? 11.849 -16.499 1.491 1.00 62.53 234 ASP A C 1
ATOM 1885 O O . ASP A 1 234 ? 11.311 -17.571 1.743 1.00 62.53 234 ASP A O 1
ATOM 1889 N N . ASP A 1 235 ? 12.027 -15.575 2.442 1.00 53.12 235 ASP A N 1
ATOM 1890 C CA . ASP A 1 235 ? 11.814 -15.837 3.880 1.00 53.12 235 ASP A CA 1
ATOM 1891 C C . ASP A 1 235 ? 10.583 -15.137 4.495 1.00 53.12 235 ASP A C 1
ATOM 1893 O O . ASP A 1 235 ? 10.422 -15.121 5.719 1.00 53.12 235 ASP A O 1
ATOM 1897 N N . PHE A 1 236 ? 9.709 -14.507 3.701 1.00 55.03 236 PHE A N 1
ATOM 1898 C CA . PHE A 1 236 ? 8.671 -13.630 4.261 1.00 55.03 236 PHE A CA 1
ATOM 1899 C C . PHE A 1 236 ? 7.268 -14.255 4.309 1.00 55.03 236 PHE A C 1
ATOM 1901 O O . PHE A 1 236 ? 6.689 -14.621 3.289 1.00 55.03 236 PHE A O 1
ATOM 1908 N N . VAL A 1 237 ? 6.678 -14.284 5.510 1.00 51.19 237 VAL A N 1
ATOM 1909 C CA . VAL A 1 237 ? 5.270 -14.639 5.743 1.00 51.19 237 VAL A CA 1
ATOM 1910 C C . VAL A 1 237 ? 4.431 -13.361 5.772 1.00 51.19 237 VAL A C 1
ATOM 1912 O O . VAL 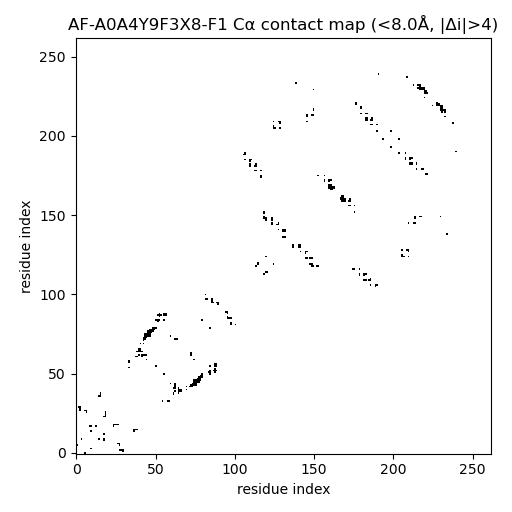A 1 237 ? 4.573 -12.530 6.669 1.00 51.19 237 VAL A O 1
ATOM 1915 N N . LEU A 1 238 ? 3.537 -13.205 4.795 1.00 53.88 238 LEU A N 1
ATOM 1916 C CA . LEU A 1 238 ? 2.557 -12.117 4.749 1.00 53.88 238 LEU A CA 1
ATOM 1917 C C . LEU A 1 238 ? 1.576 -12.247 5.929 1.00 53.88 238 LEU A C 1
ATOM 1919 O O . LEU A 1 238 ? 0.860 -13.237 6.061 1.00 53.88 238 LEU A O 1
ATOM 1923 N N . THR A 1 239 ? 1.548 -11.241 6.803 1.00 50.22 239 THR A N 1
ATOM 1924 C CA . THR A 1 239 ? 0.739 -11.231 8.034 1.00 50.22 239 THR A CA 1
ATOM 1925 C C . THR A 1 239 ? -0.724 -10.843 7.806 1.00 50.22 239 THR A C 1
ATOM 1927 O O . THR A 1 239 ? -1.576 -11.216 8.610 1.00 50.22 239 THR A O 1
ATOM 1930 N N . HIS A 1 240 ? -1.044 -10.131 6.719 1.00 49.44 240 HIS A N 1
ATOM 1931 C CA . HIS A 1 240 ? -2.376 -9.541 6.519 1.00 49.44 240 HIS A CA 1
ATOM 1932 C C . HIS A 1 240 ? -3.459 -10.548 6.100 1.00 49.44 240 HIS A C 1
ATOM 1934 O O . HIS A 1 240 ? -4.607 -10.388 6.500 1.00 49.44 240 HIS A O 1
ATOM 1940 N N . TYR A 1 241 ? -3.094 -11.648 5.424 1.00 48.72 241 TYR A N 1
ATOM 1941 C CA . TYR A 1 241 ? -4.030 -12.733 5.070 1.00 48.72 241 TYR A CA 1
ATOM 1942 C C . TYR A 1 241 ? -4.674 -13.387 6.309 1.00 48.72 241 TYR A C 1
ATOM 1944 O O . TYR A 1 241 ? -5.690 -14.072 6.226 1.00 48.72 241 TYR A O 1
ATOM 1952 N N . ARG A 1 242 ? -4.089 -13.175 7.495 1.00 44.41 242 ARG A N 1
ATOM 1953 C CA . ARG A 1 242 ? -4.621 -13.695 8.753 1.00 44.41 242 ARG A CA 1
ATOM 1954 C C . ARG A 1 242 ? -5.801 -12.873 9.284 1.00 44.41 242 ARG A C 1
ATOM 1956 O O . ARG A 1 242 ? -6.611 -13.443 10.000 1.00 44.41 242 ARG A O 1
ATOM 1963 N N . LEU A 1 243 ? -5.912 -11.581 8.958 1.00 44.12 243 LEU A N 1
ATOM 1964 C CA . LEU A 1 243 ? -6.927 -10.697 9.550 1.00 44.12 243 LEU A CA 1
ATOM 1965 C C . LEU A 1 243 ? -8.319 -10.876 8.926 1.00 44.12 243 LEU A C 1
ATOM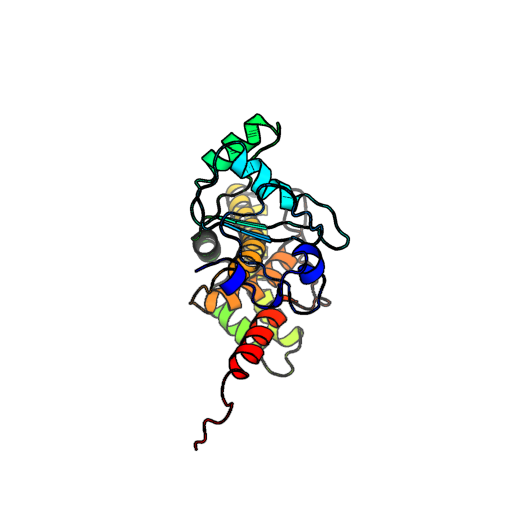 1967 O O . LEU A 1 243 ? -9.291 -10.954 9.671 1.00 44.12 243 LEU A O 1
ATOM 1971 N N . GLU A 1 244 ? -8.432 -11.014 7.601 1.00 48.47 244 GLU A N 1
ATOM 1972 C CA . GLU A 1 244 ? -9.736 -11.279 6.964 1.00 48.47 244 GLU A CA 1
ATOM 1973 C C . GLU A 1 244 ? -10.234 -12.698 7.231 1.00 48.47 244 GLU A C 1
ATOM 1975 O O . GLU A 1 244 ? -11.401 -12.883 7.561 1.00 48.47 244 GLU A O 1
ATOM 1980 N N . LYS A 1 245 ? -9.340 -13.693 7.232 1.00 47.16 245 LYS A N 1
ATOM 1981 C CA . LYS A 1 245 ? -9.712 -15.072 7.573 1.00 47.16 245 LYS A CA 1
ATOM 1982 C C . LYS A 1 245 ? -10.194 -15.211 9.024 1.00 47.16 245 LYS A C 1
ATOM 1984 O O . LYS A 1 245 ? -11.095 -15.995 9.298 1.00 47.16 245 LYS A O 1
ATOM 1989 N N . LEU A 1 246 ? -9.620 -14.430 9.947 1.00 42.97 246 LEU A N 1
ATOM 1990 C CA . LEU A 1 246 ? -10.117 -14.324 11.324 1.00 42.97 246 LEU A CA 1
ATOM 1991 C C . LEU A 1 246 ? -11.510 -13.676 11.374 1.00 42.97 246 LEU A C 1
ATOM 1993 O O . LEU A 1 246 ? -12.357 -14.168 12.111 1.00 42.97 246 LEU A O 1
ATOM 1997 N N . ARG A 1 247 ? -11.770 -12.634 10.570 1.00 46.44 247 ARG A N 1
ATOM 1998 C CA . ARG A 1 247 ? -13.098 -11.998 10.476 1.00 46.44 247 ARG A CA 1
ATOM 1999 C C . ARG A 1 247 ? -14.155 -12.933 9.874 1.00 46.44 247 ARG A C 1
ATOM 2001 O O . ARG A 1 247 ? -15.238 -13.036 10.437 1.00 46.44 247 ARG A O 1
ATOM 2008 N N . GLU A 1 248 ? -13.843 -13.667 8.803 1.00 48.72 248 GLU A N 1
ATOM 2009 C CA . GLU A 1 248 ? -14.759 -14.668 8.226 1.00 48.72 248 GLU A CA 1
ATOM 2010 C C . GLU A 1 248 ? -15.063 -15.811 9.212 1.00 48.72 248 GLU A C 1
ATOM 2012 O O . GLU A 1 248 ? -16.207 -16.256 9.312 1.00 48.72 248 GLU A O 1
ATOM 2017 N N . GLU A 1 249 ? -14.070 -16.272 9.985 1.00 45.47 249 GLU A N 1
ATOM 2018 C CA . GLU A 1 249 ? -14.277 -17.282 11.035 1.00 45.47 249 GLU A CA 1
ATOM 2019 C C . GLU A 1 249 ? -15.072 -16.755 12.248 1.00 45.47 249 GLU A C 1
ATOM 2021 O O . GLU A 1 249 ? -15.708 -17.554 12.948 1.00 45.47 249 GLU A O 1
ATOM 2026 N N . GLU A 1 250 ? -15.056 -15.444 12.511 1.00 46.19 250 GLU A N 1
ATOM 2027 C CA . GLU A 1 250 ? -15.865 -14.796 13.554 1.00 46.19 250 GLU A CA 1
ATOM 2028 C C . GLU A 1 250 ? -17.315 -14.552 13.102 1.00 46.19 250 GLU A C 1
ATOM 2030 O O . GLU A 1 250 ? -18.238 -14.866 13.861 1.00 46.19 250 GLU A O 1
ATOM 2035 N N . ASP A 1 251 ? -17.544 -14.113 11.859 1.00 44.00 251 ASP A N 1
ATOM 2036 C CA . ASP A 1 251 ? -18.896 -13.917 11.307 1.00 44.00 251 ASP A CA 1
ATOM 2037 C C . ASP A 1 251 ? -19.658 -15.247 11.140 1.00 44.00 251 ASP A C 1
ATOM 2039 O O . ASP A 1 251 ? -20.866 -15.322 11.384 1.00 44.00 251 ASP A O 1
ATOM 2043 N N . LEU A 1 252 ? -18.959 -16.348 10.834 1.00 43.19 252 LEU A N 1
ATOM 2044 C CA . LEU A 1 252 ? -19.558 -17.690 10.752 1.00 43.19 252 LEU A CA 1
ATOM 2045 C C . LEU A 1 252 ? -19.954 -18.292 12.116 1.00 43.19 252 LEU A C 1
ATOM 2047 O O . LEU A 1 252 ? -20.634 -19.321 12.150 1.00 43.19 252 LEU A O 1
ATOM 2051 N N . LYS A 1 253 ? -19.581 -17.673 13.247 1.00 40.25 253 LYS A N 1
ATOM 2052 C CA . LYS A 1 253 ? -19.945 -18.148 14.600 1.00 40.25 253 LYS A CA 1
ATOM 2053 C C . LYS A 1 253 ? -21.156 -17.445 15.213 1.00 40.25 253 LYS A C 1
ATOM 2055 O O . LYS A 1 253 ? -21.584 -17.827 16.304 1.00 40.25 253 LYS A O 1
ATOM 2060 N N . LEU A 1 254 ? -21.776 -16.499 14.510 1.00 44.62 254 LEU A N 1
ATOM 2061 C CA . LEU A 1 254 ? -22.985 -15.807 14.964 1.00 44.62 254 LEU A CA 1
ATOM 2062 C C . LEU A 1 254 ? -24.252 -16.301 14.247 1.00 44.62 254 LEU A C 1
ATOM 2064 O O . LEU A 1 254 ? -25.012 -15.518 13.693 1.00 44.62 254 LEU A O 1
ATOM 2068 N N . SER A 1 255 ? -24.526 -17.610 14.293 1.00 42.03 255 SER A N 1
ATOM 2069 C CA . SER A 1 255 ? -25.887 -18.146 14.104 1.00 42.03 255 SER A CA 1
ATOM 2070 C C . SER A 1 255 ? -25.977 -19.638 14.454 1.00 42.03 255 SER A C 1
ATOM 2072 O O . SER A 1 255 ? -25.803 -20.492 13.591 1.00 42.03 255 SER A O 1
ATOM 2074 N N . SER A 1 256 ? -26.327 -19.944 15.709 1.00 35.03 256 SER A N 1
ATOM 2075 C CA . SER A 1 256 ? -27.476 -20.809 16.047 1.00 35.03 256 SER A CA 1
ATOM 2076 C C . SER A 1 256 ? -27.552 -21.028 17.566 1.00 35.03 256 SER A C 1
ATOM 2078 O O . SER A 1 256 ? -27.282 -22.120 18.066 1.00 35.03 256 SER A O 1
ATOM 2080 N N . SER A 1 257 ? -27.931 -19.993 18.323 1.00 34.09 257 SER A N 1
ATOM 2081 C CA . SER A 1 257 ? -28.549 -20.227 19.633 1.00 34.09 257 SER A CA 1
ATOM 2082 C C . SER A 1 257 ? -30.030 -20.492 19.389 1.00 34.09 257 SER A C 1
ATOM 2084 O O . SER A 1 257 ? -30.740 -19.661 18.823 1.00 34.09 257 SER A O 1
ATOM 2086 N N . GLN A 1 258 ? -30.444 -21.707 19.726 1.00 33.91 258 GLN A N 1
ATOM 2087 C CA . GLN A 1 258 ? -31.778 -22.248 19.526 1.00 33.91 258 GLN A CA 1
ATOM 2088 C C . GLN A 1 258 ? -32.844 -21.362 20.178 1.00 33.91 258 GLN A C 1
ATOM 2090 O O . GLN A 1 258 ? -32.890 -21.210 21.396 1.00 33.91 258 GLN A O 1
ATOM 2095 N N . ALA A 1 259 ? -33.762 -20.851 19.360 1.00 38.12 259 ALA A N 1
ATOM 2096 C CA . ALA A 1 259 ? -35.085 -20.466 19.816 1.00 38.12 259 ALA A CA 1
ATOM 2097 C C . ALA A 1 259 ? -35.981 -21.717 19.831 1.00 38.12 259 ALA A C 1
ATOM 2099 O O . ALA A 1 259 ? -36.459 -22.168 18.793 1.00 38.12 259 ALA A O 1
ATOM 2100 N N . ALA A 1 260 ? -36.201 -22.271 21.017 1.00 30.61 260 ALA A N 1
ATOM 2101 C CA . ALA A 1 260 ? -37.374 -23.067 21.373 1.00 30.61 260 ALA A CA 1
ATOM 2102 C C . ALA A 1 260 ? -37.606 -22.775 22.866 1.00 30.61 260 ALA A C 1
ATOM 2104 O O . ALA A 1 260 ? -36.708 -22.993 23.665 1.00 30.61 260 ALA A O 1
ATOM 2105 N N . GLY A 1 261 ? -38.692 -22.170 23.331 1.00 39.91 261 GLY A N 1
ATOM 2106 C CA . GLY A 1 261 ? -40.055 -22.207 22.828 1.00 39.91 261 GLY A CA 1
ATOM 2107 C C . GLY A 1 261 ? -40.915 -22.913 23.875 1.00 39.91 261 GLY A C 1
ATOM 2108 O O . GLY A 1 261 ? -41.210 -24.087 23.684 1.00 39.91 261 GLY A O 1
ATOM 2109 N N . LEU A 1 262 ? -41.237 -22.169 24.949 1.00 31.95 262 LEU A N 1
ATOM 2110 C CA . LEU A 1 262 ? -42.323 -22.257 25.952 1.00 31.95 262 LEU A CA 1
ATOM 2111 C C . LEU A 1 262 ? -41.821 -21.954 27.369 1.00 31.95 262 LEU A C 1
ATOM 2113 O O . LEU A 1 262 ? -40.942 -22.689 27.864 1.00 31.95 262 LEU A O 1
#

Radius of gyration: 23.97 Å; Cα contacts (8 Å, |Δi|>4): 219; chains: 1; bounding box: 67×54×67 Å

InterPro domains:
  IPR027417 P-loop containing nucleoside triphosphate hydrolase [G3DSA:3.40.50.300] (1-100)
  IPR055180 Restriction endonuclease, type I, HsdR, second RecA-like helicase domain [PF22679] (24-78)

Organism: NCBI:txid85336

Foldseek 3Di:
DDQCVVCVVPPVPDPQVQCPDPPNVDGDDDPPPLDDDAHLPQAEDEAPDDAAAPSLCSVVCSNVRHDPPRPHHYYHYPDDDLVRSLVSVVVPDVPSDDPDDPPVCLLVVLVVLLVVLVLDHLVLLVCLLVLVPDVPRAPVSNVVSLVRSVVSLVVQCVCQPCDPVRHHNVVSLVSSVVSLVSLVVSLVSCLVCVVPDDPVDCSSVSSNVSSVQNSQQCVQSDPPDPDGGGDDDNPDDDPSVVPVVVVVVVVVPPDDDDDDDD